Protein AF-A0A1H7ZFC7-F1 (afdb_monomer)

Organism: NCBI:txid933059

Solvent-accessible surface area (backbone atoms only — not comparable to full-atom values): 11273 Å² total; per-residue (Å²): 134,84,73,64,79,69,60,50,46,53,52,53,48,51,50,46,47,51,50,41,51,48,52,41,53,53,50,49,53,53,31,50,51,56,48,51,58,61,69,69,46,95,58,85,86,50,58,76,41,76,45,79,42,65,50,68,57,85,92,44,99,77,40,45,79,75,48,72,47,33,41,48,55,50,53,49,36,47,33,98,84,12,63,53,52,35,48,44,50,38,52,30,46,37,55,42,44,50,46,39,67,68,48,35,45,46,53,50,15,61,74,70,74,47,60,50,87,74,67,75,53,64,67,60,56,33,43,51,49,51,28,51,12,52,74,38,95,78,20,38,28,86,60,79,46,85,73,56,83,90,60,59,64,69,39,68,69,73,61,49,76,66,56,49,49,51,53,53,51,54,54,36,51,51,46,26,49,46,35,33,78,76,69,73,38,92,52,85,65,74,81,74,78,74,86,124

Nearest PDB structures (foldseek):
  6uh3-assembly1_B  TM=3.018E-01  e=5.242E+00  Actinomycetes bacterium
  9b8p-assembly1_H  TM=1.995E-01  e=4.247E+00  Rattus norvegicus

Structure (mmCIF, N/CA/C/O backbone):
data_AF-A0A1H7ZFC7-F1
#
_entry.id   AF-A0A1H7ZFC7-F1
#
loop_
_atom_site.group_PDB
_atom_site.id
_atom_site.type_symbol
_atom_site.label_atom_id
_atom_site.label_alt_id
_atom_site.label_comp_id
_atom_site.label_asym_id
_atom_site.label_entity_id
_atom_site.label_seq_id
_atom_site.pdbx_PDB_ins_code
_atom_site.Cartn_x
_atom_site.Cartn_y
_atom_site.Cartn_z
_atom_site.occupancy
_atom_site.B_iso_or_equiv
_atom_site.auth_seq_id
_atom_site.auth_comp_id
_atom_site.auth_asym_id
_atom_site.auth_atom_id
_atom_site.pdbx_PDB_model_num
ATOM 1 N N . MET A 1 1 ? -17.771 27.242 12.158 1.00 50.41 1 MET A N 1
ATOM 2 C CA . MET A 1 1 ? -17.839 26.110 13.107 1.00 50.41 1 MET A CA 1
ATOM 3 C C . MET A 1 1 ? -16.473 25.453 13.139 1.00 50.41 1 MET A C 1
ATOM 5 O O . MET A 1 1 ? -16.057 24.953 12.104 1.00 50.41 1 MET A O 1
ATOM 9 N N . SER A 1 2 ? -15.747 25.507 14.258 1.00 53.56 2 SER A N 1
ATOM 10 C CA . SER A 1 2 ? -14.566 24.655 14.431 1.00 53.56 2 SER A CA 1
ATOM 11 C C . SER A 1 2 ? -15.056 23.257 14.790 1.00 53.56 2 SER A C 1
ATOM 13 O O . SER A 1 2 ? -15.820 23.109 15.744 1.00 53.56 2 SER A O 1
ATOM 15 N N . PHE A 1 3 ? -14.657 22.245 14.026 1.00 58.09 3 PHE A N 1
ATOM 16 C CA . PHE A 1 3 ? -14.901 20.866 14.431 1.00 58.09 3 PHE A CA 1
ATOM 17 C C . PHE A 1 3 ? -14.146 20.565 15.734 1.00 58.09 3 PHE A C 1
ATOM 19 O O . PHE A 1 3 ? -13.125 21.211 16.000 1.00 58.09 3 PHE A O 1
ATOM 26 N N . PRO A 1 4 ? -14.626 19.607 16.544 1.00 70.06 4 PRO A N 1
ATOM 27 C CA . PRO A 1 4 ? -13.874 19.122 17.692 1.00 70.06 4 PRO A CA 1
ATOM 28 C C . PRO A 1 4 ? -12.458 18.738 17.249 1.00 70.06 4 PRO A C 1
ATOM 30 O O . PRO A 1 4 ? -12.277 18.147 16.177 1.00 70.06 4 PRO A O 1
ATOM 33 N N . ARG A 1 5 ? -11.450 19.088 18.056 1.00 74.44 5 ARG A N 1
ATOM 34 C CA . ARG A 1 5 ? -10.026 18.818 17.782 1.00 74.44 5 ARG A CA 1
ATOM 35 C C . ARG A 1 5 ? -9.780 17.330 17.507 1.00 74.44 5 ARG A C 1
ATOM 37 O O . ARG A 1 5 ? -8.817 16.965 16.852 1.00 74.44 5 ARG A O 1
ATOM 44 N N . GLU A 1 6 ? -10.671 16.478 17.970 1.00 74.06 6 GLU A N 1
ATOM 45 C CA . GLU A 1 6 ? -10.625 15.029 17.913 1.00 74.06 6 GLU A CA 1
ATOM 46 C C . GLU A 1 6 ? -10.977 14.472 16.526 1.00 74.06 6 GLU A C 1
ATOM 48 O O . GLU A 1 6 ? -10.367 13.495 16.097 1.00 74.06 6 GLU A O 1
ATOM 53 N N . VAL A 1 7 ? -11.838 15.151 15.753 1.00 77.25 7 VAL A N 1
ATOM 54 C CA . VAL A 1 7 ? -12.138 14.765 14.356 1.00 77.25 7 VAL A CA 1
ATOM 55 C C . VAL A 1 7 ? -10.903 14.918 13.461 1.00 77.25 7 VAL A C 1
ATOM 57 O O . VAL A 1 7 ? -10.740 14.189 12.484 1.00 77.25 7 VAL A O 1
ATOM 60 N N . THR A 1 8 ? -9.971 15.798 13.845 1.00 90.19 8 THR A N 1
ATOM 61 C CA . THR A 1 8 ? -8.715 15.984 13.106 1.00 90.19 8 THR A CA 1
ATOM 62 C C . THR A 1 8 ? -7.837 14.732 13.102 1.00 90.19 8 THR A C 1
ATOM 64 O O . THR A 1 8 ? -7.017 14.580 12.206 1.00 90.19 8 THR A O 1
ATOM 67 N N . ILE A 1 9 ? -8.016 13.801 14.051 1.00 93.94 9 ILE A N 1
ATOM 68 C CA . ILE A 1 9 ? -7.244 12.551 14.089 1.00 93.94 9 ILE A CA 1
ATOM 69 C C . ILE A 1 9 ? -7.557 11.692 12.859 1.00 93.94 9 ILE A C 1
ATOM 71 O O . ILE A 1 9 ? -6.634 11.223 12.193 1.00 93.94 9 ILE A O 1
ATOM 75 N N . ILE A 1 10 ? -8.846 11.504 12.556 1.00 95.31 10 ILE A N 1
ATOM 76 C CA . ILE A 1 10 ? -9.286 10.716 11.399 1.00 95.31 10 ILE A CA 1
ATOM 77 C C . ILE A 1 10 ? -9.012 11.476 10.105 1.00 95.31 10 ILE A C 1
ATOM 79 O O . ILE A 1 10 ? -8.498 10.880 9.164 1.00 95.31 10 ILE A O 1
ATOM 83 N N . ASP A 1 11 ? -9.265 12.789 10.074 1.00 93.75 11 ASP A N 1
ATOM 84 C CA . ASP A 1 11 ? -8.966 13.612 8.896 1.00 93.75 11 ASP A CA 1
ATOM 85 C C . ASP A 1 11 ? -7.471 13.527 8.519 1.00 93.75 11 ASP A C 1
ATOM 87 O O . ASP A 1 11 ? -7.145 13.274 7.363 1.00 93.75 11 ASP A O 1
ATOM 91 N N . ASN A 1 12 ? -6.558 13.607 9.495 1.00 95.00 12 ASN A N 1
ATOM 92 C CA . ASN A 1 12 ? -5.118 13.461 9.247 1.00 95.00 12 ASN A CA 1
ATOM 93 C C . ASN A 1 12 ? -4.740 12.058 8.741 1.00 95.00 12 ASN A C 1
ATOM 95 O O . ASN A 1 12 ? -3.834 11.917 7.918 1.00 95.00 12 ASN A O 1
ATOM 99 N N . LEU A 1 13 ? -5.404 11.008 9.237 1.00 97.06 13 LEU A N 1
ATOM 100 C CA . LEU A 1 13 ? -5.177 9.646 8.754 1.00 97.06 13 LEU A CA 1
ATOM 101 C C . LEU A 1 13 ? -5.651 9.493 7.304 1.00 97.06 13 LEU A C 1
ATOM 103 O O . LEU A 1 13 ? -4.929 8.933 6.482 1.00 97.06 13 LEU A O 1
ATOM 107 N N . VAL A 1 14 ? -6.824 10.037 6.977 1.00 96.81 14 VAL A N 1
ATOM 108 C CA . VAL A 1 14 ? -7.368 10.080 5.613 1.00 96.81 14 VAL A CA 1
ATOM 109 C C . VAL A 1 14 ? -6.442 10.843 4.672 1.00 96.81 14 VAL A C 1
ATOM 111 O O . VAL A 1 14 ? -6.170 10.370 3.567 1.00 96.81 14 VAL A O 1
ATOM 114 N N . ASP A 1 15 ? -5.926 11.991 5.103 1.00 96.12 15 ASP A N 1
ATOM 115 C CA . ASP A 1 15 ? -4.979 12.774 4.315 1.00 96.12 15 ASP A CA 1
ATOM 116 C C . ASP A 1 15 ? -3.674 12.006 4.083 1.00 96.12 15 ASP A C 1
ATOM 118 O O . ASP A 1 15 ? -3.156 12.023 2.968 1.00 96.12 15 ASP A O 1
ATOM 122 N N . SER A 1 16 ? -3.185 11.252 5.075 1.00 97.31 16 SER A N 1
ATOM 123 C CA . SER A 1 16 ? -2.029 10.360 4.902 1.00 97.31 16 SER A CA 1
ATOM 124 C C . SER A 1 16 ? -2.299 9.254 3.872 1.00 97.31 16 SER A C 1
ATOM 126 O O . SER A 1 16 ? -1.501 9.059 2.951 1.00 97.31 16 SER A O 1
ATOM 128 N N . ILE A 1 17 ? -3.454 8.578 3.958 1.00 97.81 17 ILE A N 1
ATOM 129 C CA . ILE A 1 17 ? -3.863 7.548 2.985 1.00 97.81 17 ILE A CA 1
ATOM 130 C C . ILE A 1 17 ? -3.872 8.133 1.568 1.00 97.81 17 ILE A C 1
ATOM 132 O O . ILE A 1 17 ? -3.244 7.590 0.656 1.00 97.81 17 ILE A O 1
ATOM 136 N N . ARG A 1 18 ? -4.542 9.276 1.387 1.00 96.50 18 ARG A N 1
ATOM 137 C CA . ARG A 1 18 ? -4.654 9.959 0.091 1.00 96.50 18 ARG A CA 1
ATOM 138 C C . ARG A 1 18 ? -3.311 10.443 -0.429 1.00 96.50 18 ARG A C 1
ATOM 140 O O . ARG A 1 18 ? -3.054 10.328 -1.623 1.00 96.50 18 ARG A O 1
ATOM 147 N N . TYR A 1 19 ? -2.460 10.967 0.447 1.00 96.88 19 TYR A N 1
ATOM 148 C CA . TYR A 1 19 ? -1.124 11.415 0.085 1.00 96.88 19 TYR A CA 1
ATOM 149 C C . TYR A 1 19 ? -0.296 10.258 -0.478 1.00 96.88 19 TYR A C 1
ATOM 151 O O . TYR A 1 19 ? 0.237 10.360 -1.582 1.00 96.88 19 TYR A O 1
ATOM 159 N N . HIS A 1 20 ? -0.228 9.134 0.239 1.00 97.81 20 HIS A N 1
ATOM 160 C CA . HIS A 1 20 ? 0.566 7.987 -0.195 1.00 97.81 20 HIS A CA 1
ATOM 161 C C . HIS A 1 20 ? -0.000 7.319 -1.449 1.00 97.81 20 HIS A C 1
ATOM 163 O O . HIS A 1 20 ? 0.774 6.965 -2.337 1.00 97.81 20 HIS A O 1
ATOM 169 N N . TYR A 1 21 ? -1.325 7.229 -1.582 1.00 96.75 21 TYR A N 1
ATOM 170 C CA . TYR A 1 21 ? -1.948 6.802 -2.834 1.00 96.75 21 TYR A CA 1
ATOM 171 C C . TYR A 1 21 ? -1.603 7.746 -3.996 1.00 96.75 21 TYR A C 1
ATOM 173 O O . TYR A 1 21 ? -1.154 7.302 -5.050 1.00 96.75 21 TYR A O 1
ATOM 181 N N . GLY A 1 22 ? -1.747 9.059 -3.791 1.00 95.81 22 GLY A N 1
ATOM 182 C CA . GLY A 1 22 ? -1.432 10.072 -4.796 1.00 95.81 22 GLY A CA 1
ATOM 183 C C . GLY A 1 22 ? 0.022 10.002 -5.261 1.00 95.81 22 GLY A C 1
ATOM 184 O O . GLY A 1 22 ? 0.284 10.137 -6.452 1.00 95.81 22 GLY A O 1
ATOM 185 N N . LYS A 1 23 ? 0.961 9.699 -4.356 1.00 97.44 23 LYS A N 1
ATOM 186 C CA . LYS A 1 23 ? 2.372 9.483 -4.708 1.00 97.44 23 LYS A CA 1
ATOM 187 C C . LYS A 1 23 ? 2.611 8.245 -5.561 1.00 97.44 23 LYS A C 1
ATOM 189 O O . LYS A 1 23 ? 3.461 8.292 -6.445 1.00 97.44 23 LYS A O 1
ATOM 194 N N . VAL A 1 24 ? 1.857 7.170 -5.348 1.00 96.94 24 VAL A N 1
ATOM 195 C CA . VAL A 1 24 ? 1.915 5.992 -6.225 1.00 96.94 24 VAL A CA 1
ATOM 196 C C . VAL A 1 24 ? 1.386 6.330 -7.621 1.00 96.94 24 VAL A C 1
ATOM 198 O O . VAL A 1 24 ? 2.022 5.969 -8.604 1.00 96.94 24 VAL A O 1
ATOM 201 N N . VAL A 1 25 ? 0.276 7.066 -7.717 1.00 95.56 25 VAL A N 1
ATOM 202 C CA . VAL A 1 25 ? -0.314 7.490 -9.000 1.00 95.56 25 VAL A CA 1
ATOM 203 C C . VAL A 1 25 ? 0.597 8.450 -9.772 1.00 95.56 25 VAL A C 1
ATOM 205 O O . VAL A 1 25 ? 0.790 8.298 -10.979 1.00 95.56 25 VAL A O 1
ATOM 208 N N . GLU A 1 26 ? 1.183 9.430 -9.080 1.00 95.44 26 GLU A N 1
ATOM 209 C CA . GLU A 1 26 ? 2.173 10.350 -9.651 1.00 95.44 26 GLU A CA 1
ATOM 210 C C . GLU A 1 26 ? 3.368 9.564 -10.205 1.00 95.44 26 GLU A C 1
ATOM 212 O O . GLU A 1 26 ? 3.784 9.776 -11.344 1.00 95.44 26 GLU A O 1
ATOM 217 N N . PHE A 1 27 ? 3.878 8.602 -9.432 1.00 96.69 27 PHE A N 1
ATOM 218 C CA . PHE A 1 27 ? 4.985 7.756 -9.857 1.00 96.69 27 PHE A CA 1
ATOM 219 C C . PHE A 1 27 ? 4.629 6.879 -11.066 1.00 96.69 27 PHE A C 1
ATOM 221 O O . PHE A 1 27 ? 5.410 6.827 -12.012 1.00 96.69 27 PHE A O 1
ATOM 228 N N . ASP A 1 28 ? 3.451 6.251 -11.088 1.00 94.62 28 ASP A N 1
ATOM 229 C CA . ASP A 1 28 ? 2.980 5.461 -12.237 1.00 94.62 28 ASP A CA 1
ATOM 230 C C . ASP A 1 28 ? 2.903 6.311 -13.515 1.00 94.62 28 ASP A C 1
ATOM 232 O O . ASP A 1 28 ? 3.393 5.916 -14.574 1.00 94.62 28 ASP A O 1
ATOM 236 N N . SER A 1 29 ? 2.396 7.541 -13.396 1.00 93.69 29 SER A N 1
ATOM 237 C CA . SER A 1 29 ? 2.328 8.494 -14.511 1.00 93.69 29 SER A CA 1
ATOM 238 C C . SER A 1 29 ? 3.720 8.816 -15.073 1.00 93.69 29 SER A C 1
ATOM 240 O O . SER A 1 29 ? 3.910 8.855 -16.290 1.00 93.69 29 SER A O 1
ATOM 242 N N . LEU A 1 30 ? 4.723 8.982 -14.203 1.00 94.06 30 LEU A N 1
ATOM 243 C CA . LEU A 1 30 ? 6.115 9.185 -14.619 1.00 94.06 30 LEU A CA 1
ATOM 244 C C . LEU A 1 30 ? 6.695 7.955 -15.332 1.00 94.06 30 LEU A C 1
ATOM 246 O O . LEU A 1 30 ? 7.427 8.112 -16.310 1.00 94.06 30 LEU A O 1
ATOM 250 N N . LEU A 1 31 ? 6.356 6.738 -14.893 1.00 93.38 31 LEU A N 1
ATOM 251 C CA . LEU A 1 31 ? 6.778 5.506 -15.572 1.00 93.38 31 LEU A CA 1
ATOM 252 C C . LEU A 1 31 ? 6.151 5.379 -16.968 1.00 93.38 31 LEU A C 1
ATOM 254 O O . LEU A 1 31 ? 6.822 4.930 -17.899 1.00 93.38 31 LEU A O 1
ATOM 258 N N . VAL A 1 32 ? 4.893 5.800 -17.136 1.00 91.44 32 VAL A N 1
ATOM 259 C CA . VAL A 1 32 ? 4.219 5.847 -18.445 1.00 91.44 32 VAL A CA 1
ATOM 260 C C . VAL A 1 32 ? 4.905 6.842 -19.379 1.00 91.44 32 VAL A C 1
ATOM 262 O O . VAL A 1 32 ? 5.212 6.487 -20.516 1.00 91.44 32 VAL A O 1
ATOM 265 N N . ILE A 1 33 ? 5.206 8.054 -18.903 1.00 91.00 33 ILE A N 1
ATOM 266 C CA . ILE A 1 33 ? 5.941 9.059 -19.689 1.00 91.00 33 ILE A CA 1
ATOM 267 C C . ILE A 1 33 ? 7.305 8.506 -20.114 1.00 91.00 33 ILE A C 1
ATOM 269 O O . ILE A 1 33 ? 7.634 8.530 -21.298 1.00 91.00 33 ILE A O 1
ATOM 273 N N . ALA A 1 34 ? 8.064 7.932 -19.176 1.00 88.81 34 ALA A N 1
ATOM 274 C CA . ALA A 1 34 ? 9.371 7.347 -19.465 1.00 88.81 34 ALA A CA 1
ATOM 275 C C . ALA A 1 34 ? 9.296 6.231 -20.521 1.00 88.81 34 ALA A C 1
ATOM 277 O O . ALA A 1 34 ? 10.189 6.111 -21.357 1.00 88.81 34 ALA A O 1
ATOM 278 N N . ARG A 1 35 ? 8.228 5.427 -20.513 1.00 87.44 35 ARG A N 1
ATOM 279 C CA . ARG A 1 35 ? 8.002 4.378 -21.514 1.00 87.44 35 ARG A CA 1
ATOM 280 C C . ARG A 1 35 ? 7.688 4.960 -22.890 1.00 87.44 35 ARG A C 1
ATOM 282 O O . ARG A 1 35 ? 8.327 4.570 -23.863 1.00 87.44 35 ARG A O 1
ATOM 289 N N . ASN A 1 36 ? 6.775 5.925 -22.961 1.00 87.81 36 ASN A N 1
ATOM 290 C CA . ASN A 1 36 ? 6.417 6.593 -24.213 1.00 87.81 36 ASN A CA 1
ATOM 291 C C . ASN A 1 36 ? 7.635 7.288 -24.846 1.00 87.81 36 ASN A C 1
ATOM 293 O O . ASN A 1 36 ? 7.823 7.245 -26.061 1.00 87.81 36 ASN A O 1
ATOM 297 N N . ASP A 1 37 ? 8.513 7.873 -24.031 1.00 86.00 37 ASP A N 1
ATOM 298 C CA . ASP A 1 37 ? 9.765 8.483 -24.489 1.00 86.00 37 ASP A CA 1
ATOM 299 C C . ASP A 1 37 ? 10.735 7.472 -25.119 1.00 86.00 37 ASP A C 1
ATOM 301 O O . ASP A 1 37 ? 11.507 7.830 -26.012 1.00 86.00 37 ASP A O 1
ATOM 305 N N . LEU A 1 38 ? 10.728 6.213 -24.670 1.00 81.25 38 LEU A N 1
ATOM 306 C CA . LEU A 1 38 ? 11.527 5.152 -25.289 1.00 81.25 38 LEU A CA 1
ATOM 307 C C . LEU A 1 38 ? 10.939 4.703 -26.627 1.00 81.25 38 LEU A C 1
ATOM 309 O O . LEU A 1 38 ? 11.698 4.393 -27.540 1.00 81.25 38 LEU A O 1
ATOM 313 N N . GLU A 1 39 ? 9.611 4.656 -26.730 1.00 78.62 39 GLU A N 1
ATOM 314 C CA . GLU A 1 39 ? 8.896 4.179 -27.920 1.00 78.62 39 GLU A CA 1
ATOM 315 C C . GLU A 1 39 ? 8.867 5.221 -29.049 1.00 78.62 39 GLU A C 1
ATOM 317 O O . GLU A 1 39 ? 8.934 4.869 -30.224 1.00 78.62 39 GLU A O 1
ATOM 322 N N . THR A 1 40 ? 8.793 6.510 -28.708 1.00 81.00 40 THR A N 1
ATOM 323 C CA . THR A 1 40 ? 8.670 7.613 -29.681 1.00 81.00 40 THR A CA 1
ATOM 324 C C . THR A 1 40 ? 9.998 8.059 -30.284 1.00 81.00 40 THR A C 1
ATOM 326 O O . THR A 1 40 ? 10.029 8.677 -31.353 1.00 81.00 40 THR A O 1
ATOM 329 N N . LYS A 1 41 ? 11.124 7.749 -29.636 1.00 75.81 41 LYS A N 1
ATOM 330 C CA . LYS A 1 41 ? 12.445 7.996 -30.212 1.00 75.81 41 LYS A CA 1
ATOM 331 C C . LYS A 1 41 ? 12.664 6.969 -31.321 1.00 75.81 41 LYS A C 1
ATOM 333 O O . LYS A 1 41 ? 12.865 5.799 -31.028 1.00 75.81 41 LYS A O 1
ATOM 338 N N . ASN A 1 42 ? 12.670 7.422 -32.582 1.00 60.78 42 ASN A N 1
ATOM 339 C CA . ASN A 1 42 ? 12.965 6.658 -33.815 1.00 60.78 42 ASN A CA 1
ATOM 340 C C . ASN A 1 42 ? 14.406 6.087 -33.870 1.00 60.78 42 ASN A C 1
ATOM 342 O O . ASN A 1 42 ? 15.082 6.122 -34.896 1.00 60.78 42 ASN A O 1
ATOM 346 N N . ILE A 1 43 ? 14.916 5.599 -32.747 1.00 68.75 43 ILE A N 1
ATOM 347 C CA . ILE A 1 43 ? 16.211 4.959 -32.598 1.00 68.75 43 ILE A CA 1
ATOM 348 C C . ILE A 1 43 ? 15.941 3.452 -32.657 1.00 68.75 43 ILE A C 1
ATOM 350 O O . ILE A 1 43 ? 15.097 2.975 -31.897 1.00 68.75 43 ILE A O 1
ATOM 354 N N . PRO A 1 44 ? 16.640 2.685 -33.514 1.00 76.00 44 PRO A N 1
ATOM 355 C CA . PRO A 1 44 ? 16.514 1.233 -33.534 1.00 76.00 44 PRO A CA 1
ATOM 356 C C . PRO A 1 44 ? 16.642 0.650 -32.121 1.00 76.00 44 PRO A C 1
ATOM 358 O O . PRO A 1 44 ? 17.616 0.918 -31.408 1.00 76.00 44 PRO A O 1
ATOM 361 N N . TYR A 1 45 ? 15.630 -0.106 -31.694 1.00 80.06 45 TYR A N 1
ATOM 362 C CA . TYR A 1 45 ? 15.615 -0.705 -30.366 1.00 80.06 45 TYR A CA 1
ATOM 363 C C . TYR A 1 45 ? 16.650 -1.832 -30.290 1.00 80.06 45 TYR A C 1
ATOM 365 O O . TYR A 1 45 ? 16.495 -2.877 -30.916 1.00 80.06 45 TYR A O 1
ATOM 373 N N . ASP A 1 46 ? 17.700 -1.611 -29.501 1.00 85.44 46 ASP A N 1
ATOM 374 C CA . ASP A 1 46 ? 18.661 -2.639 -29.104 1.00 85.44 46 ASP A CA 1
ATOM 375 C C . ASP A 1 46 ? 18.363 -3.069 -27.654 1.00 85.44 46 ASP A C 1
ATOM 377 O O . ASP A 1 46 ? 18.650 -2.297 -26.733 1.00 85.44 46 ASP A O 1
ATOM 381 N N . PRO A 1 47 ? 17.800 -4.269 -27.411 1.00 84.25 47 PRO A N 1
ATOM 382 C CA . PRO A 1 47 ? 17.473 -4.741 -26.062 1.00 84.25 47 PRO A CA 1
ATOM 383 C C . PRO A 1 47 ? 18.696 -4.892 -25.149 1.00 84.25 47 PRO A C 1
ATOM 385 O O . PRO A 1 47 ? 18.532 -4.884 -23.923 1.00 84.25 47 PRO A O 1
ATOM 388 N N . ASN A 1 48 ? 19.894 -5.022 -25.729 1.00 90.00 48 ASN A N 1
ATOM 389 C CA . ASN A 1 48 ? 21.166 -5.143 -25.016 1.00 90.00 48 ASN A CA 1
ATOM 390 C C . ASN A 1 48 ? 21.870 -3.795 -24.836 1.00 90.00 48 ASN A C 1
ATOM 392 O O . ASN A 1 48 ? 22.845 -3.711 -24.089 1.00 90.00 48 ASN A O 1
ATOM 396 N N . GLY A 1 49 ? 21.365 -2.739 -25.479 1.00 86.88 49 GLY A N 1
ATOM 397 C CA . GLY A 1 49 ? 21.863 -1.386 -25.291 1.00 86.88 49 GLY A CA 1
ATOM 398 C C . GLY A 1 49 ? 21.805 -1.003 -23.815 1.00 86.88 49 GLY A C 1
ATOM 399 O O . GLY A 1 49 ? 20.856 -1.354 -23.112 1.00 86.88 49 GLY A O 1
ATOM 400 N N . LEU A 1 50 ? 22.821 -0.296 -23.332 1.00 87.00 50 LEU A N 1
ATOM 401 C CA . LEU A 1 50 ? 22.926 0.056 -21.920 1.00 87.00 50 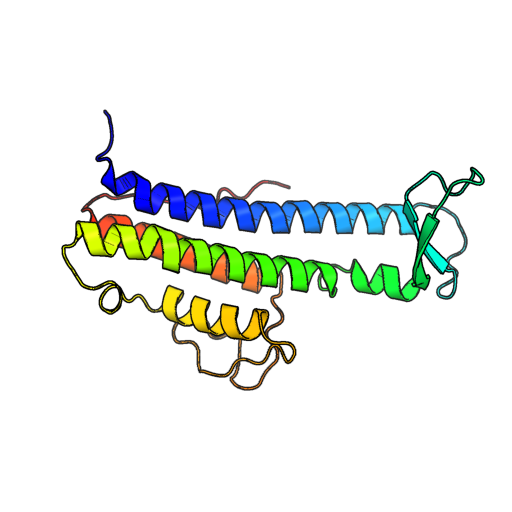LEU A CA 1
ATOM 402 C C . LEU A 1 50 ? 22.230 1.389 -21.623 1.00 87.00 50 LEU A C 1
ATOM 404 O O . LEU A 1 50 ? 22.301 2.338 -22.405 1.00 87.00 50 LEU A O 1
ATOM 408 N N . VAL A 1 51 ? 21.565 1.445 -20.473 1.00 85.94 51 VAL A N 1
ATOM 409 C CA . VAL A 1 51 ? 21.061 2.663 -19.836 1.00 85.94 51 VAL A CA 1
ATOM 410 C C . VAL A 1 51 ? 21.937 2.922 -18.620 1.00 85.94 51 VAL A C 1
ATOM 412 O O . VAL A 1 51 ? 22.076 2.050 -17.760 1.00 85.94 51 VAL A O 1
ATOM 415 N N . PHE A 1 52 ? 22.533 4.108 -18.559 1.00 85.31 52 PHE A N 1
ATOM 416 C CA . PHE A 1 52 ? 23.427 4.518 -17.481 1.00 85.31 52 PHE A CA 1
ATOM 417 C C . PHE A 1 52 ? 22.701 5.472 -16.533 1.00 85.31 52 PHE A C 1
ATOM 419 O O . PHE A 1 52 ? 22.005 6.386 -16.974 1.00 85.31 52 PHE A O 1
ATOM 426 N N . PHE A 1 53 ? 22.888 5.267 -15.233 1.00 86.12 53 PHE A N 1
ATOM 427 C CA . PHE A 1 53 ? 22.386 6.132 -14.171 1.00 86.12 53 PHE A CA 1
ATOM 428 C C . PHE A 1 53 ? 23.567 6.717 -13.409 1.00 86.12 53 PHE A C 1
ATOM 430 O O . PHE A 1 53 ? 24.510 6.005 -13.050 1.00 86.12 53 PHE A O 1
ATOM 437 N N . GLY A 1 54 ? 23.508 8.014 -13.139 1.00 85.69 54 GLY A N 1
ATOM 438 C CA . GLY A 1 54 ? 24.617 8.738 -12.545 1.00 85.69 54 GLY A CA 1
ATOM 439 C C . GLY A 1 54 ? 24.259 10.174 -12.203 1.00 85.69 54 GLY A C 1
ATOM 440 O O . GLY A 1 54 ? 23.107 10.590 -12.324 1.00 85.69 54 GLY A O 1
ATOM 441 N N . THR A 1 55 ? 25.267 10.923 -11.777 1.00 83.50 55 THR A N 1
ATOM 442 C CA . THR A 1 55 ? 25.180 12.364 -11.522 1.00 83.50 55 THR A CA 1
ATOM 443 C C . THR A 1 55 ? 26.066 13.123 -12.500 1.00 83.50 55 THR A C 1
ATOM 445 O O . THR A 1 55 ? 27.178 12.683 -12.791 1.00 83.50 55 THR A O 1
ATOM 448 N N . GLY A 1 56 ? 25.595 14.285 -12.953 1.00 79.94 56 GLY A N 1
ATOM 449 C CA . GLY A 1 56 ? 26.271 15.100 -13.964 1.00 79.94 56 GLY A CA 1
ATOM 450 C C . GLY A 1 56 ? 25.770 14.816 -15.380 1.00 79.94 56 GLY A C 1
ATOM 451 O O . GLY A 1 56 ? 25.090 13.821 -15.632 1.00 79.94 56 GLY A O 1
ATOM 452 N N . ASP A 1 57 ? 26.075 15.725 -16.301 1.00 74.25 57 ASP A N 1
ATOM 453 C CA . ASP A 1 57 ? 25.746 15.555 -17.713 1.00 74.25 57 ASP A CA 1
ATOM 454 C C . ASP A 1 57 ? 26.732 14.544 -18.336 1.00 74.25 57 ASP A C 1
ATOM 456 O O . ASP A 1 57 ? 27.944 14.746 -18.254 1.00 74.25 57 ASP A O 1
ATOM 460 N N . PRO A 1 58 ? 26.253 13.440 -18.940 1.00 70.69 58 PRO A N 1
ATOM 461 C CA . PRO A 1 58 ? 27.112 12.386 -19.487 1.00 70.69 58 PRO A CA 1
ATOM 462 C C . PRO A 1 58 ? 27.991 12.850 -20.658 1.00 70.69 58 PRO A C 1
ATOM 464 O O . PRO A 1 58 ? 28.868 12.107 -21.097 1.00 70.69 58 PRO A O 1
ATOM 467 N N . THR A 1 59 ? 27.758 14.051 -21.190 1.00 75.69 59 THR A N 1
ATOM 468 C CA . THR A 1 59 ? 28.548 14.649 -22.271 1.00 75.69 59 THR A CA 1
ATOM 469 C C . THR A 1 59 ? 29.719 15.500 -21.773 1.00 75.69 59 THR A C 1
ATOM 471 O O . THR A 1 59 ? 30.586 15.863 -22.569 1.00 75.69 59 THR A O 1
ATOM 474 N N . VAL A 1 60 ? 29.802 15.773 -20.465 1.00 77.81 60 VAL A N 1
ATOM 475 C CA . VAL A 1 60 ? 30.934 16.465 -19.830 1.00 77.81 60 VAL A CA 1
ATOM 476 C C . VAL A 1 60 ? 31.761 15.492 -18.989 1.00 77.81 60 VAL A C 1
ATOM 478 O O . VAL A 1 60 ? 31.238 14.595 -18.329 1.00 77.81 60 VAL A O 1
ATOM 481 N N . GLY A 1 61 ? 33.087 15.671 -19.002 1.00 74.00 61 GLY A N 1
ATOM 482 C CA . GLY A 1 61 ? 34.059 14.757 -18.378 1.00 74.00 61 GLY A CA 1
ATOM 483 C C . GLY A 1 61 ? 33.969 14.610 -16.851 1.00 74.00 61 GLY A C 1
ATOM 484 O O . GLY A 1 61 ? 34.755 13.867 -16.276 1.00 74.00 61 GLY A O 1
ATOM 485 N N . GLU A 1 62 ? 33.028 15.295 -16.200 1.00 78.25 62 GLU A N 1
ATOM 486 C CA . GLU A 1 62 ? 32.773 15.230 -14.755 1.00 78.25 62 GLU A CA 1
ATOM 487 C C . GLU A 1 62 ? 31.607 14.295 -14.384 1.00 78.25 62 GLU A C 1
ATOM 489 O O . GLU A 1 62 ? 31.238 14.202 -13.212 1.00 78.25 62 GLU A O 1
ATOM 494 N N . SER A 1 63 ? 31.001 13.595 -15.351 1.00 81.62 63 SER A N 1
ATOM 495 C CA . SER A 1 63 ? 29.911 12.663 -15.046 1.00 81.62 63 SER A CA 1
ATOM 496 C C . SER A 1 63 ? 30.390 11.467 -14.214 1.00 81.62 63 SER A C 1
ATOM 498 O O . SER A 1 63 ? 31.414 10.843 -14.502 1.00 81.62 63 SER A O 1
ATOM 500 N N . VAL A 1 64 ? 29.616 11.114 -13.187 1.00 80.62 64 VAL A N 1
ATOM 501 C CA . VAL A 1 64 ? 29.852 9.928 -12.356 1.00 80.62 64 VAL A CA 1
ATOM 502 C C . VAL A 1 64 ? 28.758 8.919 -12.654 1.00 80.62 64 VAL A C 1
ATOM 504 O O . VAL A 1 64 ? 27.598 9.128 -12.302 1.00 80.62 64 VAL A O 1
ATOM 507 N N . THR A 1 65 ? 29.128 7.815 -13.302 1.00 79.00 65 THR A N 1
ATOM 508 C CA . THR A 1 65 ? 28.224 6.676 -13.500 1.00 79.00 65 THR A CA 1
ATOM 509 C C . THR A 1 65 ? 28.184 5.834 -12.232 1.00 79.00 65 THR A C 1
ATOM 511 O O . THR A 1 65 ? 29.211 5.314 -11.800 1.00 79.00 65 THR A O 1
ATOM 514 N N . SER A 1 66 ? 26.994 5.653 -11.668 1.00 83.00 66 SER A N 1
ATOM 515 C CA . SER A 1 66 ? 26.785 4.859 -10.451 1.00 83.00 66 SER A CA 1
ATOM 516 C C . SER A 1 66 ? 26.298 3.446 -10.760 1.00 83.00 66 SER A C 1
ATOM 518 O O . SER A 1 66 ? 26.625 2.500 -10.049 1.00 83.00 66 SER A O 1
ATOM 520 N N . HIS A 1 67 ? 25.488 3.291 -11.808 1.00 88.12 67 HIS A N 1
ATOM 521 C CA . HIS A 1 67 ? 24.858 2.022 -12.155 1.00 88.12 67 HIS A CA 1
ATOM 522 C C . HIS A 1 67 ? 24.510 1.975 -13.645 1.00 88.12 67 HIS A C 1
ATOM 524 O O . HIS A 1 67 ? 24.306 3.012 -14.274 1.00 88.12 67 HIS A O 1
ATOM 530 N N . HIS A 1 68 ? 24.411 0.776 -14.211 1.00 89.31 68 HIS A N 1
ATOM 531 C CA . HIS A 1 68 ? 23.887 0.575 -15.556 1.00 89.31 68 HIS A CA 1
ATOM 532 C C . HIS A 1 68 ? 23.042 -0.694 -15.616 1.00 89.31 68 HIS A C 1
ATOM 534 O O . HIS A 1 68 ? 23.288 -1.648 -14.879 1.00 89.31 68 HIS A O 1
ATOM 540 N N . ILE A 1 69 ? 22.069 -0.702 -16.522 1.00 92.94 69 ILE A N 1
ATOM 541 C CA . ILE A 1 69 ? 21.242 -1.869 -16.848 1.00 92.94 69 ILE A CA 1
ATOM 542 C C . ILE A 1 69 ? 21.035 -1.949 -18.357 1.00 92.94 69 ILE A C 1
ATOM 544 O O . ILE A 1 69 ? 21.278 -0.982 -19.079 1.00 92.94 69 ILE A O 1
ATOM 548 N N . THR A 1 70 ? 20.552 -3.085 -18.847 1.00 91.88 70 THR A N 1
ATOM 549 C CA . THR A 1 70 ? 20.123 -3.201 -20.243 1.00 91.88 70 THR A CA 1
ATOM 550 C C . THR A 1 70 ? 18.815 -2.440 -20.474 1.00 91.88 70 THR A C 1
ATOM 552 O O . THR A 1 70 ? 17.982 -2.307 -19.574 1.00 91.88 70 THR A O 1
ATOM 555 N N . LYS A 1 71 ? 18.578 -1.973 -21.702 1.00 89.19 71 LYS A N 1
ATOM 556 C CA . LYS A 1 71 ? 17.306 -1.359 -22.108 1.00 89.19 71 LYS A CA 1
ATOM 557 C C . LYS A 1 71 ? 16.124 -2.296 -21.867 1.00 89.19 71 LYS A C 1
ATOM 559 O O . LYS A 1 71 ? 15.076 -1.838 -21.426 1.00 89.19 71 LYS A O 1
ATOM 564 N N . SER A 1 72 ? 16.293 -3.596 -22.105 1.00 91.44 72 SER A N 1
ATOM 565 C CA . SER A 1 72 ? 15.284 -4.615 -21.778 1.00 91.44 72 SER A CA 1
ATOM 566 C C . SER A 1 72 ? 14.949 -4.649 -20.283 1.00 91.44 72 SER A C 1
ATOM 568 O O . SER A 1 72 ? 13.772 -4.611 -19.924 1.00 91.44 72 SER A O 1
ATOM 570 N N . GLN A 1 73 ? 15.958 -4.626 -19.407 1.00 93.62 73 GLN A N 1
ATOM 571 C CA . GLN A 1 73 ? 15.752 -4.571 -17.959 1.00 93.62 73 GLN A CA 1
ATOM 572 C C . GLN A 1 73 ? 15.097 -3.255 -17.528 1.00 93.62 73 GLN A C 1
ATOM 574 O O . GLN A 1 73 ? 14.216 -3.259 -16.671 1.00 93.62 73 GLN A O 1
ATOM 579 N N . TYR A 1 74 ? 15.493 -2.129 -18.128 1.00 92.38 74 TYR A N 1
ATOM 580 C CA . TYR A 1 74 ? 14.879 -0.833 -17.850 1.00 92.38 74 TYR A CA 1
ATOM 581 C C . TYR A 1 74 ? 13.386 -0.842 -18.189 1.00 92.38 74 TYR A C 1
ATOM 583 O O . TYR A 1 74 ? 12.573 -0.522 -17.325 1.00 92.38 74 TYR A O 1
ATOM 591 N N . VAL A 1 75 ? 13.025 -1.287 -19.399 1.00 91.69 75 VAL A N 1
ATOM 592 C CA . VAL A 1 75 ? 11.629 -1.411 -19.854 1.00 91.69 75 VAL A CA 1
ATOM 593 C C . VAL A 1 75 ? 10.823 -2.326 -18.932 1.00 91.69 75 VAL A C 1
ATOM 595 O O . VAL A 1 75 ? 9.707 -1.975 -18.551 1.00 91.69 75 VAL A O 1
ATOM 598 N N . PHE A 1 76 ? 11.388 -3.466 -18.525 1.00 94.06 76 PHE A N 1
ATOM 599 C CA . PHE A 1 76 ? 10.748 -4.368 -17.566 1.00 94.06 76 PHE A CA 1
ATOM 600 C C . PHE A 1 76 ? 10.485 -3.678 -16.219 1.00 94.06 76 PHE A C 1
ATOM 602 O O . PHE A 1 76 ? 9.361 -3.722 -15.712 1.00 94.06 76 PHE A O 1
ATOM 609 N N . ASN A 1 77 ? 11.488 -2.983 -15.675 1.00 94.19 77 ASN A N 1
ATOM 610 C CA . ASN A 1 77 ? 11.398 -2.291 -14.389 1.00 94.19 77 ASN A CA 1
ATOM 611 C C . ASN A 1 77 ? 10.321 -1.197 -14.376 1.00 94.19 77 ASN A C 1
ATOM 613 O O . ASN A 1 77 ? 9.640 -1.040 -13.363 1.00 94.19 77 ASN A O 1
ATOM 617 N N . ILE A 1 78 ? 10.155 -0.466 -15.485 1.00 94.25 78 ILE A N 1
ATOM 618 C CA . ILE A 1 78 ? 9.171 0.623 -15.628 1.00 94.25 78 ILE A CA 1
ATOM 619 C C . ILE A 1 78 ? 7.831 0.173 -16.231 1.00 94.25 78 ILE A C 1
ATOM 621 O O . ILE A 1 78 ? 6.997 1.012 -16.582 1.00 94.25 78 ILE A O 1
ATOM 625 N N . SER A 1 79 ? 7.615 -1.130 -16.423 1.00 93.69 79 SER A N 1
ATOM 626 C CA . SER A 1 79 ? 6.348 -1.648 -16.949 1.00 93.69 79 SER A CA 1
ATOM 627 C C . SER A 1 79 ? 5.185 -1.395 -15.971 1.00 93.69 79 SER A C 1
ATOM 629 O O . SER A 1 79 ? 5.403 -1.121 -14.793 1.00 93.69 79 SER A O 1
ATOM 631 N N . ARG A 1 80 ? 3.934 -1.454 -16.459 1.00 90.19 80 ARG A N 1
ATOM 632 C CA . ARG A 1 80 ? 2.721 -1.067 -15.694 1.00 90.19 80 ARG A CA 1
ATOM 633 C C . ARG A 1 80 ? 2.529 -1.874 -14.405 1.00 90.19 80 ARG A C 1
ATOM 635 O O . ARG A 1 80 ? 1.923 -1.394 -13.460 1.00 90.19 80 ARG A O 1
ATOM 642 N N . GLU A 1 81 ? 3.064 -3.087 -14.379 1.00 94.12 81 GLU A N 1
ATOM 643 C CA . GLU A 1 81 ? 3.074 -3.981 -13.217 1.00 94.12 81 GLU A CA 1
ATOM 644 C C . GLU A 1 81 ? 4.513 -4.426 -12.905 1.00 94.12 81 GLU A C 1
ATOM 646 O O . GLU A 1 81 ? 4.770 -5.518 -12.405 1.00 94.12 81 GLU A O 1
ATOM 651 N N . GLY A 1 82 ? 5.476 -3.577 -13.271 1.00 95.12 82 GLY A N 1
ATOM 652 C CA . GLY A 1 82 ? 6.893 -3.837 -13.110 1.00 95.12 82 GLY A CA 1
ATOM 653 C C . GLY A 1 82 ? 7.368 -3.677 -11.664 1.00 95.12 82 GLY A C 1
ATOM 654 O O . GLY A 1 82 ? 6.686 -3.071 -10.829 1.00 95.12 82 GLY A O 1
ATOM 655 N N . PRO A 1 83 ? 8.587 -4.153 -11.363 1.00 95.62 83 PRO A N 1
ATOM 656 C CA . PRO A 1 83 ? 9.183 -4.057 -10.034 1.00 95.62 83 PRO A CA 1
ATOM 657 C C . PRO A 1 83 ? 9.105 -2.667 -9.388 1.00 95.62 83 PRO A C 1
ATOM 659 O O . PRO A 1 83 ? 8.821 -2.569 -8.196 1.00 95.62 83 PRO A O 1
ATOM 662 N N . ASN A 1 84 ? 9.307 -1.587 -10.153 1.00 96.19 84 ASN A N 1
ATOM 663 C CA . ASN A 1 84 ? 9.343 -0.240 -9.584 1.00 96.19 84 ASN A CA 1
ATOM 664 C C . ASN A 1 84 ? 7.988 0.180 -9.003 1.00 96.19 84 ASN A C 1
ATOM 666 O O . ASN A 1 84 ? 7.931 0.689 -7.883 1.00 96.19 84 ASN A O 1
ATOM 670 N N . ILE A 1 85 ? 6.895 -0.023 -9.743 1.00 97.12 85 ILE A N 1
ATOM 671 C CA . ILE A 1 85 ? 5.564 0.378 -9.272 1.00 97.12 85 ILE A CA 1
ATOM 672 C C . ILE A 1 85 ? 5.069 -0.539 -8.149 1.00 97.12 85 ILE A C 1
ATOM 674 O O . ILE A 1 85 ? 4.469 -0.069 -7.182 1.00 97.12 85 ILE A O 1
ATOM 678 N N . VAL A 1 86 ? 5.409 -1.828 -8.207 1.00 96.31 86 VAL A N 1
ATOM 679 C CA . VAL A 1 86 ? 5.138 -2.792 -7.133 1.00 96.31 86 VAL A CA 1
ATOM 680 C C . VAL A 1 86 ? 5.847 -2.390 -5.832 1.00 96.31 86 VAL A C 1
ATOM 682 O O . VAL A 1 86 ? 5.249 -2.431 -4.751 1.00 96.31 86 VAL A O 1
ATOM 685 N N . TRP A 1 87 ? 7.101 -1.937 -5.915 1.00 96.38 87 TRP A N 1
ATOM 686 C CA . TRP A 1 87 ? 7.826 -1.391 -4.767 1.00 96.38 87 TRP A CA 1
ATOM 687 C C . TRP A 1 87 ? 7.210 -0.095 -4.246 1.00 96.38 87 TRP A C 1
ATOM 689 O O . TRP A 1 87 ? 7.073 0.052 -3.033 1.00 96.38 87 TRP A O 1
ATOM 699 N N . ALA A 1 88 ? 6.780 0.812 -5.124 1.00 97.94 88 ALA A N 1
ATOM 700 C CA . ALA A 1 88 ? 6.111 2.045 -4.711 1.00 97.94 88 ALA A CA 1
ATOM 701 C C . ALA A 1 88 ? 4.805 1.761 -3.943 1.00 97.94 88 ALA A C 1
ATOM 703 O O . ALA A 1 88 ? 4.590 2.321 -2.866 1.00 97.94 88 ALA A O 1
ATOM 704 N N . ARG A 1 89 ? 3.971 0.834 -4.435 1.00 98.00 89 ARG A N 1
ATOM 705 C CA . ARG A 1 89 ? 2.752 0.372 -3.741 1.00 98.00 89 ARG A CA 1
ATOM 706 C C . ARG A 1 89 ? 3.085 -0.256 -2.385 1.00 98.00 89 ARG A C 1
ATOM 708 O O . ARG A 1 89 ? 2.469 0.078 -1.376 1.00 98.00 89 ARG A O 1
ATOM 715 N N . SER A 1 90 ? 4.113 -1.103 -2.335 1.00 97.19 90 SER A N 1
ATOM 716 C CA . SER A 1 90 ? 4.581 -1.732 -1.091 1.00 97.19 90 SER A CA 1
ATOM 717 C C . SER A 1 90 ? 5.051 -0.697 -0.060 1.00 97.19 90 SER A C 1
ATOM 719 O O . SER A 1 90 ? 4.703 -0.794 1.117 1.00 97.19 90 SER A O 1
ATOM 721 N N . ALA A 1 91 ? 5.791 0.324 -0.499 1.00 97.94 91 ALA A N 1
ATOM 722 C CA . ALA A 1 91 ? 6.230 1.429 0.348 1.00 97.94 91 ALA A CA 1
ATOM 723 C C . ALA A 1 91 ? 5.043 2.250 0.875 1.00 97.94 91 ALA A C 1
ATOM 725 O O . ALA A 1 91 ? 5.007 2.578 2.061 1.00 97.94 91 ALA A O 1
ATOM 726 N N . ALA A 1 92 ? 4.039 2.519 0.036 1.00 98.38 92 ALA A N 1
ATOM 727 C CA . ALA A 1 92 ? 2.821 3.205 0.457 1.00 98.38 92 ALA A CA 1
ATOM 728 C C . ALA A 1 92 ? 2.067 2.427 1.548 1.00 98.38 92 ALA A C 1
ATOM 730 O O . ALA A 1 92 ? 1.698 3.019 2.560 1.00 98.38 92 ALA A O 1
ATOM 731 N N . ILE A 1 93 ? 1.913 1.104 1.407 1.00 98.38 93 ILE A N 1
ATOM 732 C CA . ILE A 1 93 ? 1.309 0.243 2.441 1.00 98.38 93 ILE A CA 1
ATOM 733 C C . ILE A 1 93 ? 2.044 0.371 3.779 1.00 98.38 93 ILE A C 1
ATOM 735 O O . ILE A 1 93 ? 1.403 0.506 4.824 1.00 98.38 93 ILE A O 1
ATOM 739 N N . ILE A 1 94 ? 3.381 0.371 3.752 1.00 98.38 94 ILE A N 1
ATOM 740 C CA . ILE A 1 94 ? 4.194 0.562 4.956 1.00 98.38 94 ILE A CA 1
ATOM 741 C C . ILE A 1 94 ? 3.890 1.933 5.572 1.00 98.38 94 ILE A C 1
ATOM 743 O O . ILE A 1 94 ? 3.484 1.993 6.729 1.00 98.38 94 ILE A O 1
ATOM 747 N N . CYS A 1 95 ? 4.011 3.027 4.816 1.00 98.62 95 CYS A N 1
ATOM 748 C CA . CYS A 1 95 ? 3.816 4.380 5.349 1.00 98.62 95 CYS A CA 1
ATOM 749 C C . CYS A 1 95 ? 2.398 4.634 5.894 1.00 98.62 95 CYS A C 1
ATOM 751 O O . CYS A 1 95 ? 2.235 5.278 6.938 1.00 98.62 95 CYS A O 1
ATOM 753 N N . ILE A 1 96 ? 1.371 4.101 5.225 1.00 98.56 96 ILE A N 1
ATOM 754 C CA . ILE A 1 96 ? -0.019 4.197 5.684 1.00 98.56 96 ILE A CA 1
ATOM 755 C C . ILE A 1 96 ? -0.189 3.445 7.009 1.00 98.56 96 ILE A C 1
ATOM 757 O O . ILE A 1 96 ? -0.775 3.981 7.953 1.00 98.56 96 ILE A O 1
ATOM 761 N N . PHE A 1 97 ? 0.373 2.236 7.122 1.00 98.56 97 PHE A N 1
ATOM 762 C CA . PHE A 1 97 ? 0.327 1.476 8.369 1.00 98.56 97 PHE A CA 1
ATOM 763 C C . PHE A 1 97 ? 1.033 2.207 9.518 1.00 98.56 97 PHE A C 1
ATOM 765 O O . PHE A 1 97 ? 0.491 2.268 10.621 1.00 98.56 97 PHE A O 1
ATOM 772 N N . GLU A 1 98 ? 2.204 2.800 9.273 1.00 98.25 98 GLU A N 1
ATOM 773 C CA . GLU A 1 98 ? 2.921 3.573 10.295 1.00 98.25 98 GLU A CA 1
ATOM 774 C C . GLU A 1 98 ? 2.098 4.788 10.770 1.00 98.25 98 GLU A C 1
ATOM 776 O O . GLU A 1 98 ? 2.025 5.058 11.973 1.00 98.25 98 GLU A O 1
ATOM 781 N N . SER A 1 99 ? 1.406 5.477 9.852 1.00 98.12 99 SER A N 1
ATOM 782 C CA . SER A 1 99 ? 0.490 6.581 10.187 1.00 98.12 99 SER A CA 1
ATOM 783 C C . SER A 1 99 ? -0.646 6.119 11.104 1.00 98.12 99 SER A C 1
ATOM 785 O O . SER A 1 99 ? -0.974 6.783 12.091 1.00 98.12 99 SER A O 1
ATOM 787 N N . TRP A 1 100 ? -1.221 4.948 10.833 1.00 98.06 100 TRP A N 1
ATOM 788 C CA . TRP A 1 100 ? -2.218 4.354 11.714 1.00 98.06 100 TRP A CA 1
ATOM 789 C C . TRP A 1 100 ? -1.636 3.984 13.081 1.00 98.06 100 TRP A C 1
ATOM 791 O O . TRP A 1 100 ? -2.114 4.462 14.109 1.00 98.06 100 TRP A O 1
ATOM 801 N N . GLU A 1 101 ? -0.600 3.150 13.109 1.00 97.69 101 GLU A N 1
ATOM 802 C CA . GLU A 1 101 ? -0.119 2.495 14.326 1.00 97.69 101 GLU A CA 1
ATOM 803 C C . GLU A 1 101 ? 0.522 3.478 15.316 1.00 97.69 101 GLU A C 1
ATOM 805 O O . GLU A 1 101 ? 0.361 3.330 16.538 1.00 97.69 101 GLU A O 1
ATOM 810 N N . HIS A 1 102 ? 1.226 4.492 14.802 1.00 96.44 102 HIS A N 1
ATOM 811 C CA . HIS A 1 102 ? 1.995 5.430 15.618 1.00 96.44 102 HIS A CA 1
ATOM 812 C C . HIS A 1 102 ? 1.307 6.776 15.836 1.00 96.44 102 HIS A C 1
ATOM 814 O O . HIS A 1 102 ? 1.540 7.394 16.879 1.00 96.44 102 HIS A O 1
ATOM 820 N N . VAL A 1 103 ? 0.433 7.215 14.927 1.00 95.56 103 VAL A N 1
ATOM 821 C CA . VAL A 1 103 ? -0.252 8.510 15.055 1.00 95.56 103 VAL A CA 1
ATOM 822 C C . VAL A 1 103 ? -1.708 8.308 15.456 1.00 95.56 103 VAL A C 1
ATOM 824 O O . VAL A 1 103 ? -2.082 8.608 16.594 1.00 95.56 103 VAL A O 1
ATOM 827 N N . ALA A 1 104 ? -2.529 7.760 14.560 1.00 97.06 104 ALA A N 1
ATOM 828 C CA . ALA A 1 104 ? -3.978 7.749 14.739 1.00 97.06 104 ALA A CA 1
ATOM 829 C C . ALA A 1 104 ? -4.431 6.822 15.876 1.00 97.06 104 ALA A C 1
ATOM 831 O O . ALA A 1 104 ? -5.123 7.266 16.793 1.00 97.06 104 ALA A O 1
ATOM 832 N N . ARG A 1 105 ? -3.982 5.561 15.890 1.00 97.38 105 ARG A N 1
ATOM 833 C CA . ARG A 1 105 ? -4.358 4.563 16.905 1.00 97.38 105 ARG A CA 1
ATOM 834 C C . ARG A 1 105 ? -3.975 5.006 18.315 1.00 97.38 105 ARG A C 1
ATOM 836 O O . ARG A 1 105 ? -4.737 4.813 19.259 1.00 97.38 105 ARG A O 1
ATOM 843 N N . ASN A 1 106 ? -2.808 5.637 18.453 1.00 96.19 106 ASN A N 1
ATOM 844 C CA . ASN A 1 106 ? -2.342 6.230 19.706 1.00 96.19 106 ASN A CA 1
ATOM 845 C C . ASN A 1 106 ? -3.245 7.373 20.180 1.00 96.19 106 ASN A C 1
ATOM 847 O O . ASN A 1 106 ? -3.593 7.438 21.360 1.00 96.19 106 ASN A O 1
A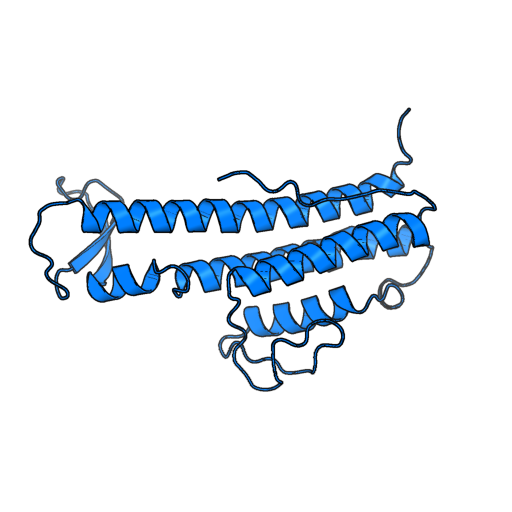TOM 851 N N . ALA A 1 107 ? -3.611 8.282 19.277 1.00 96.00 107 ALA A N 1
ATOM 852 C CA . ALA A 1 107 ? -4.465 9.416 19.602 1.00 96.00 107 ALA A CA 1
ATOM 853 C C . ALA A 1 107 ? -5.894 8.970 19.957 1.00 96.00 107 ALA A C 1
ATOM 855 O O . ALA A 1 107 ? -6.441 9.424 20.961 1.00 96.00 107 ALA A O 1
ATOM 856 N N . ILE A 1 108 ? -6.452 8.013 19.209 1.00 96.25 108 ILE A N 1
ATOM 857 C CA . ILE A 1 108 ? -7.756 7.393 19.488 1.00 96.25 108 ILE A CA 1
ATOM 858 C C . ILE A 1 108 ? -7.753 6.710 20.859 1.00 96.25 108 ILE A C 1
ATOM 860 O O . ILE A 1 108 ? -8.661 6.926 21.657 1.00 96.25 108 ILE A O 1
ATOM 864 N N . ALA A 1 109 ? -6.721 5.921 21.171 1.00 96.50 109 ALA A N 1
ATOM 865 C CA . ALA A 1 109 ? -6.613 5.233 22.458 1.00 96.50 109 ALA A CA 1
ATOM 866 C C . ALA A 1 109 ? -6.641 6.215 23.641 1.00 96.50 109 ALA A C 1
ATOM 868 O O . ALA A 1 109 ? -7.378 6.008 24.606 1.00 96.50 109 ALA A O 1
ATOM 869 N N . LYS A 1 110 ? -5.895 7.324 23.526 1.00 95.69 110 LYS A N 1
ATOM 870 C CA . LYS A 1 110 ? -5.905 8.412 24.515 1.00 95.69 110 LYS A CA 1
ATOM 871 C C . LYS A 1 110 ? -7.284 9.056 24.636 1.00 95.69 110 LYS A C 1
ATOM 873 O O . LYS A 1 110 ? -7.752 9.246 25.752 1.00 95.69 110 LYS A O 1
ATOM 878 N N . TYR A 1 111 ? -7.935 9.355 23.511 1.00 94.88 111 TYR A N 1
ATOM 879 C CA . TYR A 1 111 ? -9.275 9.945 23.493 1.00 94.88 111 TYR A CA 1
ATOM 880 C C . TYR A 1 111 ? -10.312 9.053 24.188 1.00 94.88 111 TYR A C 1
ATOM 882 O O . TYR A 1 111 ? -11.082 9.521 25.020 1.00 94.88 111 TYR A O 1
ATOM 890 N N . MET A 1 112 ? -10.291 7.752 23.901 1.00 95.00 112 MET A N 1
ATOM 891 C CA . MET A 1 112 ? -11.231 6.787 24.475 1.00 95.00 112 MET A CA 1
ATOM 892 C C . MET A 1 112 ? -10.884 6.368 25.911 1.00 95.00 112 MET A C 1
ATOM 894 O O . MET A 1 112 ? -11.620 5.572 26.494 1.00 95.00 112 MET A O 1
ATOM 898 N N . ASN A 1 113 ? -9.759 6.841 26.462 1.00 96.75 113 ASN A N 1
ATOM 899 C CA . ASN A 1 113 ? -9.183 6.368 27.720 1.00 96.75 113 ASN A CA 1
ATOM 900 C C . ASN A 1 113 ? -9.059 4.829 27.769 1.00 96.75 113 ASN A C 1
ATOM 902 O O . ASN A 1 113 ? -9.478 4.169 28.721 1.00 96.75 113 ASN A O 1
ATOM 906 N N . ARG A 1 114 ? -8.528 4.242 26.689 1.00 96.94 114 ARG A N 1
ATOM 907 C CA . ARG A 1 114 ? -8.329 2.794 26.532 1.00 96.94 114 ARG A CA 1
ATOM 908 C C . ARG A 1 114 ? -6.880 2.488 26.192 1.00 96.94 114 ARG A C 1
ATOM 910 O O . ARG A 1 114 ? -6.162 3.306 25.624 1.00 96.94 114 ARG A O 1
ATOM 917 N N . GLU A 1 115 ? -6.457 1.264 26.482 1.00 97.38 115 GLU A N 1
ATOM 918 C CA . GLU A 1 115 ? -5.178 0.769 25.984 1.00 97.38 115 GLU A CA 1
ATOM 919 C C . GLU A 1 115 ? -5.178 0.704 24.452 1.00 97.38 115 GLU A C 1
ATOM 921 O O . GLU A 1 115 ? -6.128 0.230 23.826 1.00 97.38 115 GLU A O 1
ATOM 926 N N . ARG A 1 116 ? -4.062 1.102 23.838 1.00 96.44 116 ARG A N 1
ATOM 927 C CA . ARG A 1 116 ? -3.866 1.071 22.379 1.00 96.44 116 ARG A CA 1
ATOM 928 C C . ARG A 1 116 ? -4.141 -0.296 21.758 1.00 96.44 116 ARG A C 1
ATOM 930 O O . ARG A 1 116 ? -4.723 -0.390 20.681 1.00 96.44 116 ARG A O 1
ATOM 937 N N . THR A 1 117 ? -3.744 -1.359 22.450 1.00 95.62 117 THR A N 1
ATOM 938 C CA . THR A 1 117 ? -3.938 -2.756 22.035 1.00 95.62 117 THR A CA 1
ATOM 939 C C . THR A 1 117 ? -5.412 -3.143 21.928 1.00 95.62 117 THR A C 1
ATOM 941 O O . THR A 1 117 ? -5.725 -4.073 21.191 1.00 95.62 117 THR A O 1
ATOM 944 N N . LYS A 1 118 ? -6.311 -2.423 22.612 1.00 97.44 118 LYS A N 1
ATOM 945 C CA . LYS A 1 118 ? -7.767 -2.624 22.571 1.00 97.44 118 LYS A CA 1
ATOM 946 C C . LYS A 1 118 ? -8.451 -1.865 21.436 1.00 97.44 118 LYS A C 1
ATOM 948 O O . LYS A 1 118 ? -9.623 -2.108 21.178 1.00 97.44 118 LYS A O 1
ATOM 953 N N . ILE A 1 119 ? -7.742 -0.964 20.755 1.00 96.88 119 ILE A N 1
ATOM 954 C CA . ILE A 1 119 ? -8.230 -0.319 19.535 1.00 96.88 119 ILE A CA 1
ATOM 955 C C . ILE A 1 119 ? -7.893 -1.252 18.377 1.00 96.88 119 ILE A C 1
ATOM 957 O O . ILE A 1 119 ? -6.762 -1.254 17.891 1.00 96.88 119 ILE A O 1
ATOM 961 N N . THR A 1 120 ? -8.825 -2.121 18.003 1.00 96.56 120 THR A N 1
ATOM 962 C CA . THR A 1 120 ? -8.642 -3.137 16.959 1.00 96.56 120 THR A CA 1
ATOM 963 C C . THR A 1 120 ? -9.701 -2.980 15.889 1.00 96.56 120 THR A C 1
ATOM 965 O O . THR A 1 120 ? -10.871 -2.827 16.229 1.00 96.56 120 THR A O 1
ATOM 968 N N . ARG A 1 121 ? -9.296 -3.074 14.623 1.00 97.44 121 ARG A N 1
ATOM 969 C CA . ARG A 1 121 ? -10.188 -3.081 13.462 1.00 97.44 121 ARG A CA 1
ATOM 970 C C . ARG A 1 121 ? -9.649 -4.072 12.416 1.00 97.44 121 ARG A C 1
ATOM 972 O O . ARG A 1 121 ? -8.427 -4.068 12.215 1.00 97.44 121 ARG A O 1
ATOM 979 N N . PRO A 1 122 ? -10.495 -4.918 11.796 1.00 98.19 122 PRO A N 1
ATOM 980 C CA . PRO A 1 122 ? -10.056 -5.971 10.874 1.00 98.19 122 PRO A CA 1
ATOM 981 C C . PRO A 1 122 ? -9.160 -5.472 9.736 1.00 98.19 122 PRO A C 1
ATOM 983 O O . PRO A 1 122 ? -8.040 -5.957 9.583 1.00 98.19 122 PRO A O 1
ATOM 986 N N . VAL A 1 123 ? -9.575 -4.414 9.025 1.00 98.19 123 VAL A 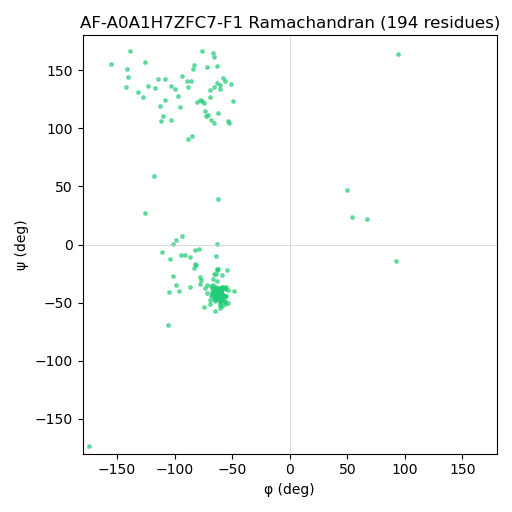N 1
ATOM 987 C CA . VAL A 1 123 ? -8.838 -3.884 7.860 1.00 98.19 123 VAL A CA 1
ATOM 988 C C . VAL A 1 123 ? -7.413 -3.433 8.211 1.00 98.19 123 VAL A C 1
ATOM 990 O O . VAL A 1 123 ? -6.462 -3.678 7.472 1.00 98.19 123 VAL A O 1
ATOM 993 N N . TRP A 1 124 ? -7.223 -2.839 9.391 1.00 98.25 124 TRP A N 1
ATOM 994 C CA . TRP A 1 124 ? -5.906 -2.421 9.878 1.00 98.25 124 TRP A CA 1
ATOM 995 C C . TRP A 1 124 ? -5.082 -3.598 10.415 1.00 98.25 124 TRP A C 1
ATOM 997 O O . TRP A 1 124 ? -3.847 -3.575 10.387 1.00 98.25 124 TRP A O 1
ATOM 1007 N N . GLY A 1 125 ? -5.758 -4.639 10.909 1.00 98.19 125 GLY A N 1
ATOM 1008 C CA . GLY A 1 125 ? -5.154 -5.919 11.262 1.00 98.19 125 GLY A CA 1
ATOM 1009 C C . GLY A 1 125 ? -4.547 -6.616 10.046 1.00 98.19 125 GLY A C 1
ATOM 1010 O O . GLY A 1 125 ? -3.414 -7.099 10.134 1.00 98.19 125 GLY A O 1
ATOM 1011 N N . ASP A 1 126 ? -5.258 -6.582 8.923 1.00 98.56 126 ASP A N 1
ATOM 1012 C CA . ASP A 1 126 ? -4.792 -7.058 7.626 1.00 98.56 126 ASP A CA 1
ATOM 1013 C C . ASP A 1 126 ? -3.682 -6.185 7.054 1.00 98.56 126 ASP A C 1
ATOM 1015 O O . ASP A 1 126 ? -2.646 -6.708 6.640 1.00 98.56 126 ASP A O 1
ATOM 1019 N N . LEU A 1 127 ? -3.825 -4.856 7.119 1.00 98.38 127 LEU A N 1
ATOM 1020 C CA . LEU A 1 127 ? -2.789 -3.927 6.665 1.00 98.38 127 LEU A CA 1
ATOM 1021 C C . LEU A 1 127 ? -1.450 -4.175 7.375 1.00 98.38 127 LEU A C 1
ATOM 1023 O O . LEU A 1 127 ? -0.398 -4.122 6.747 1.00 98.38 127 LEU A O 1
ATOM 1027 N N . ARG A 1 128 ? -1.470 -4.523 8.667 1.00 98.25 128 ARG A N 1
ATOM 1028 C CA . ARG A 1 128 ? -0.269 -4.945 9.407 1.00 98.25 128 ARG A CA 1
ATOM 1029 C C . ARG A 1 128 ? 0.370 -6.204 8.813 1.00 98.25 128 ARG A C 1
ATOM 1031 O O . ARG A 1 128 ? 1.596 -6.289 8.739 1.00 98.25 128 ARG A O 1
ATOM 1038 N N . ASN A 1 129 ? -0.434 -7.200 8.439 1.00 98.19 129 ASN A N 1
ATOM 1039 C CA . ASN A 1 129 ? 0.064 -8.439 7.835 1.00 98.19 129 ASN A CA 1
ATOM 1040 C C . ASN A 1 129 ? 0.667 -8.162 6.451 1.00 98.19 129 ASN A C 1
ATOM 1042 O O . ASN A 1 129 ? 1.769 -8.633 6.170 1.00 98.19 129 ASN A O 1
ATOM 1046 N N . LEU A 1 130 ? -0.003 -7.335 5.643 1.00 98.00 130 LEU A N 1
ATOM 1047 C CA . LEU A 1 130 ? 0.494 -6.862 4.350 1.00 98.00 130 LEU A CA 1
ATOM 1048 C C . LEU A 1 130 ? 1.798 -6.074 4.499 1.00 98.00 130 LEU A C 1
ATOM 1050 O O . LEU A 1 130 ? 2.777 -6.381 3.832 1.00 98.00 130 LEU A O 1
ATOM 1054 N N . ARG A 1 131 ? 1.860 -5.120 5.434 1.00 97.88 131 ARG A N 1
ATOM 1055 C CA . ARG A 1 131 ? 3.072 -4.352 5.760 1.00 97.88 131 ARG A CA 1
ATOM 1056 C C . ARG A 1 131 ? 4.236 -5.265 6.117 1.00 97.88 131 ARG A C 1
ATOM 1058 O O . ARG A 1 131 ? 5.349 -5.035 5.654 1.00 97.88 131 ARG A O 1
ATOM 1065 N N . ASN A 1 132 ? 3.999 -6.294 6.931 1.00 97.62 132 ASN A N 1
ATOM 1066 C CA . ASN A 1 132 ? 5.042 -7.261 7.270 1.00 97.62 132 ASN A CA 1
ATOM 1067 C C . ASN A 1 132 ? 5.531 -8.010 6.030 1.00 97.62 132 ASN A C 1
ATOM 1069 O O . ASN A 1 132 ? 6.737 -8.131 5.857 1.00 97.62 132 ASN A O 1
ATOM 1073 N N . ALA A 1 133 ? 4.629 -8.453 5.149 1.00 97.06 133 ALA A N 1
ATOM 1074 C CA . ALA A 1 133 ? 5.029 -9.044 3.877 1.00 97.06 133 ALA A CA 1
ATOM 1075 C C . ALA A 1 133 ? 5.870 -8.049 3.054 1.00 97.06 133 ALA A C 1
ATOM 1077 O O . ALA A 1 133 ? 7.010 -8.353 2.731 1.00 97.06 133 ALA A O 1
ATOM 1078 N N . CYS A 1 134 ? 5.390 -6.825 2.823 1.00 96.31 134 CYS A N 1
ATOM 1079 C CA . CYS A 1 134 ? 6.109 -5.789 2.070 1.00 96.31 134 CYS A CA 1
ATOM 1080 C C . CYS A 1 134 ? 7.513 -5.474 2.607 1.00 96.31 134 CYS A C 1
ATOM 1082 O O . CYS A 1 134 ? 8.414 -5.184 1.825 1.00 96.31 134 CYS A O 1
ATOM 1084 N N . ALA A 1 135 ? 7.697 -5.493 3.929 1.00 95.38 135 ALA A N 1
ATOM 1085 C CA . ALA A 1 135 ? 8.961 -5.142 4.573 1.00 95.38 135 ALA A CA 1
ATOM 1086 C C . ALA A 1 135 ? 9.994 -6.285 4.581 1.00 95.38 135 ALA A C 1
ATOM 1088 O O . ALA A 1 135 ? 11.178 -6.037 4.815 1.00 95.38 135 ALA A O 1
ATOM 1089 N N . HIS A 1 136 ? 9.573 -7.535 4.365 1.00 92.25 136 HIS A N 1
ATOM 1090 C CA . HIS A 1 136 ? 10.466 -8.692 4.353 1.00 92.25 136 HIS A CA 1
ATOM 1091 C C . HIS A 1 136 ? 10.950 -9.021 2.938 1.00 92.25 136 HIS A C 1
ATOM 1093 O O . HIS A 1 136 ? 10.210 -8.907 1.969 1.00 92.25 136 HIS A O 1
ATOM 1099 N N . GLY A 1 137 ? 12.198 -9.491 2.820 1.00 87.75 137 GLY A N 1
ATOM 1100 C CA . GLY A 1 137 ? 12.818 -9.773 1.520 1.00 87.75 137 GLY A CA 1
ATOM 1101 C C . GLY A 1 137 ? 12.144 -10.888 0.709 1.00 87.75 137 GLY A C 1
ATOM 1102 O O . GLY A 1 137 ? 12.227 -10.869 -0.513 1.00 87.75 137 GLY A O 1
ATOM 1103 N N . ASP A 1 138 ? 11.455 -11.835 1.359 1.00 92.62 138 ASP A N 1
ATOM 1104 C CA . ASP A 1 138 ? 10.690 -12.895 0.680 1.00 92.62 138 ASP A CA 1
ATOM 1105 C C . ASP A 1 138 ? 9.298 -12.435 0.224 1.00 92.62 138 ASP A C 1
ATOM 1107 O O . ASP A 1 138 ? 8.678 -13.091 -0.611 1.00 92.62 138 ASP A O 1
ATOM 1111 N N . ARG A 1 139 ? 8.815 -11.314 0.772 1.00 94.81 139 ARG A N 1
ATOM 1112 C CA . ARG A 1 139 ? 7.519 -10.697 0.487 1.00 94.81 139 ARG A CA 1
ATOM 1113 C C . ARG A 1 139 ? 6.319 -11.622 0.662 1.00 94.81 139 ARG A C 1
ATOM 1115 O O . ARG A 1 139 ? 5.269 -11.387 0.073 1.00 94.81 139 ARG A O 1
ATOM 1122 N N . LYS A 1 140 ? 6.449 -12.671 1.481 1.00 97.12 140 LYS A N 1
ATOM 1123 C CA . LYS A 1 140 ? 5.408 -13.693 1.634 1.00 97.12 140 LYS A CA 1
ATOM 1124 C C . LYS A 1 140 ? 4.390 -13.342 2.705 1.00 97.12 140 LYS A C 1
ATOM 1126 O O . LYS A 1 140 ? 4.748 -12.992 3.835 1.00 97.12 140 LYS A O 1
ATOM 1131 N N . LEU A 1 141 ? 3.114 -13.537 2.386 1.00 97.75 141 LEU A N 1
ATOM 1132 C CA . LEU A 1 141 ? 2.040 -13.443 3.364 1.00 97.75 141 LEU A CA 1
ATOM 1133 C C . LEU A 1 141 ? 2.129 -14.612 4.355 1.00 97.75 141 LEU A C 1
ATOM 1135 O O . LEU A 1 141 ? 2.172 -15.775 3.965 1.00 97.75 141 LEU A O 1
ATOM 1139 N N . ARG A 1 142 ? 2.153 -14.317 5.659 1.00 96.69 142 ARG A N 1
ATOM 1140 C CA . ARG A 1 142 ? 2.317 -15.342 6.713 1.00 96.69 142 ARG A CA 1
ATOM 1141 C C . ARG A 1 142 ? 1.035 -15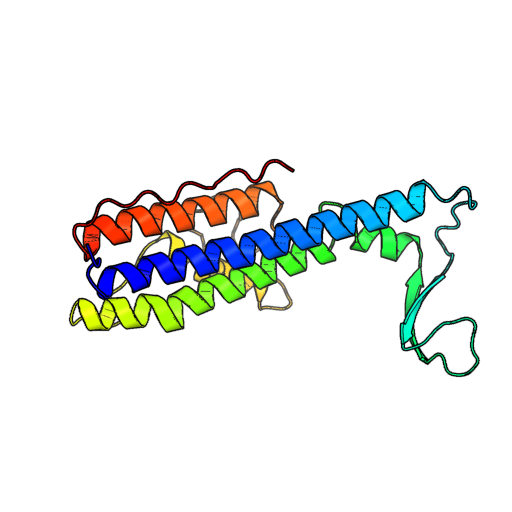.698 7.454 1.00 96.69 142 ARG A C 1
ATOM 1143 O O . ARG A 1 142 ? 1.029 -16.643 8.237 1.00 96.69 142 ARG A O 1
ATOM 1150 N N . LYS A 1 143 ? -0.017 -14.905 7.278 1.00 96.69 143 LYS A N 1
ATOM 1151 C CA . LYS A 1 143 ? -1.290 -15.048 7.983 1.00 96.69 143 LYS A CA 1
ATOM 1152 C C . LYS A 1 143 ? -2.424 -14.771 7.023 1.00 96.69 143 LYS A C 1
ATOM 1154 O O . LYS A 1 143 ? -2.286 -13.887 6.185 1.00 96.69 143 LYS A O 1
ATOM 1159 N N . GLN A 1 144 ? -3.515 -15.507 7.192 1.00 97.44 144 GLN A N 1
ATOM 1160 C CA . GLN A 1 144 ? -4.736 -15.253 6.449 1.00 97.44 144 GLN A CA 1
ATOM 1161 C C . GLN A 1 144 ? -5.236 -13.843 6.767 1.00 97.44 144 GLN A C 1
ATOM 1163 O O . GLN A 1 144 ? -5.174 -13.408 7.922 1.00 97.44 144 GLN A O 1
ATOM 1168 N N . LEU A 1 145 ? -5.674 -13.149 5.726 1.00 97.62 145 LEU A N 1
ATOM 1169 C CA . LEU A 1 145 ? -6.315 -11.846 5.815 1.00 97.62 145 LEU A CA 1
ATOM 1170 C C . LEU A 1 145 ? -7.819 -12.049 6.058 1.00 97.62 145 LEU A C 1
ATOM 1172 O O . LEU A 1 145 ? -8.406 -13.001 5.540 1.00 97.62 145 LEU A O 1
ATOM 1176 N N . GLU A 1 146 ? -8.409 -11.206 6.901 1.00 97.38 146 GLU A N 1
ATOM 1177 C CA . GLU A 1 146 ? -9.819 -11.271 7.307 1.00 97.38 146 GLU A CA 1
ATOM 1178 C C . GLU A 1 146 ? -10.744 -10.528 6.333 1.00 97.38 146 GLU A C 1
ATOM 1180 O O . GLU A 1 146 ? -11.864 -10.966 6.085 1.00 97.38 146 GLU A O 1
ATOM 1185 N N . VAL A 1 147 ? -10.273 -9.408 5.786 1.00 97.56 147 VAL A N 1
ATOM 1186 C CA . VAL A 1 147 ? -11.015 -8.489 4.913 1.00 97.56 147 VAL A CA 1
ATOM 1187 C C . VAL A 1 147 ? -10.591 -8.646 3.456 1.00 97.56 147 VAL A C 1
ATOM 1189 O O . VAL A 1 147 ? -11.433 -8.605 2.565 1.00 97.56 147 VAL A O 1
ATOM 1192 N N . PHE A 1 148 ? -9.293 -8.803 3.200 1.00 96.38 148 PHE A N 1
ATOM 1193 C CA . PHE A 1 148 ? -8.756 -8.887 1.842 1.00 96.38 148 PHE A CA 1
ATOM 1194 C C . PHE A 1 148 ? -8.598 -10.342 1.389 1.00 96.38 148 PHE A C 1
ATOM 1196 O O . PHE A 1 148 ? -7.807 -11.082 1.962 1.00 96.38 148 PHE A O 1
ATOM 1203 N N . ASP A 1 149 ? -9.290 -10.756 0.332 1.00 94.25 149 ASP A N 1
ATOM 1204 C CA . ASP A 1 149 ? -9.325 -12.153 -0.133 1.00 94.25 149 ASP A CA 1
ATOM 1205 C C . ASP A 1 149 ? -8.418 -12.446 -1.341 1.00 94.25 149 ASP A C 1
ATOM 1207 O O . ASP A 1 149 ? -8.331 -13.582 -1.799 1.00 94.25 149 ASP A O 1
ATOM 1211 N N . PHE A 1 150 ? -7.688 -11.446 -1.839 1.00 94.69 150 PHE A N 1
ATOM 1212 C CA . PHE A 1 150 ? -6.863 -11.574 -3.044 1.00 94.69 150 PHE A CA 1
ATOM 1213 C C . PHE A 1 150 ? -5.471 -12.197 -2.827 1.00 94.69 150 PHE A C 1
ATOM 1215 O O . PHE A 1 150 ? -4.752 -12.409 -3.804 1.00 94.69 150 PHE A O 1
ATOM 1222 N N . PHE A 1 151 ? -5.060 -12.484 -1.585 1.00 94.94 151 PHE A N 1
ATOM 1223 C CA . PHE A 1 151 ? -3.772 -13.127 -1.295 1.00 94.94 151 PHE A CA 1
ATOM 1224 C C . PHE A 1 151 ? -3.924 -14.369 -0.420 1.00 94.94 151 PHE A C 1
ATOM 1226 O O . PHE A 1 151 ? -4.429 -14.301 0.701 1.00 94.94 151 PHE A O 1
ATOM 1233 N N . ASP A 1 152 ? -3.356 -15.476 -0.893 1.00 96.38 152 ASP A N 1
ATOM 1234 C CA . ASP A 1 152 ? -3.214 -16.694 -0.103 1.00 96.38 152 ASP A CA 1
ATOM 1235 C C . ASP A 1 152 ? -1.965 -16.660 0.785 1.00 96.38 152 ASP A C 1
ATOM 1237 O O . ASP A 1 152 ? -0.922 -16.082 0.455 1.00 96.38 152 ASP A O 1
ATOM 1241 N N . VAL A 1 153 ? -2.040 -17.359 1.916 1.00 97.56 153 VAL A N 1
ATOM 1242 C CA . VAL A 1 153 ? -0.885 -17.570 2.794 1.00 97.56 153 VAL A CA 1
ATOM 1243 C C . VAL A 1 153 ? 0.231 -18.308 2.050 1.00 97.56 153 VAL A C 1
ATOM 1245 O O . VAL A 1 153 ? 0.012 -19.333 1.413 1.00 97.56 153 VAL A O 1
ATOM 1248 N N . GLY A 1 154 ? 1.460 -17.810 2.186 1.00 97.31 154 GLY A N 1
ATOM 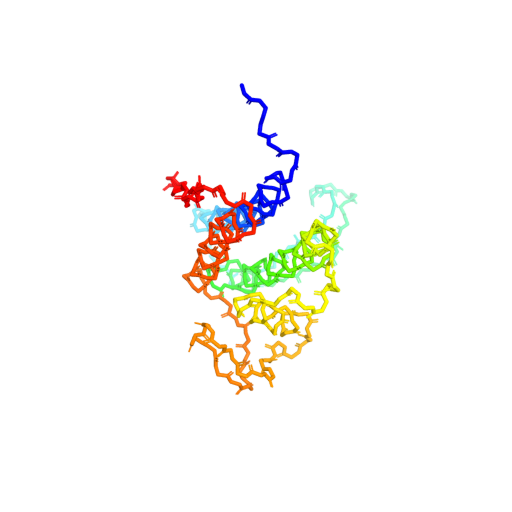1249 C CA . GLY A 1 154 ? 2.661 -18.360 1.558 1.00 97.31 154 GLY A CA 1
ATOM 1250 C C . GLY A 1 154 ? 2.999 -17.743 0.200 1.00 97.31 154 GLY A C 1
ATOM 1251 O O . GLY A 1 154 ? 4.143 -17.891 -0.247 1.00 97.31 154 GLY A O 1
ATOM 1252 N N . ASN A 1 155 ? 2.065 -17.011 -0.412 1.00 96.94 155 ASN A N 1
ATOM 1253 C CA . ASN A 1 155 ?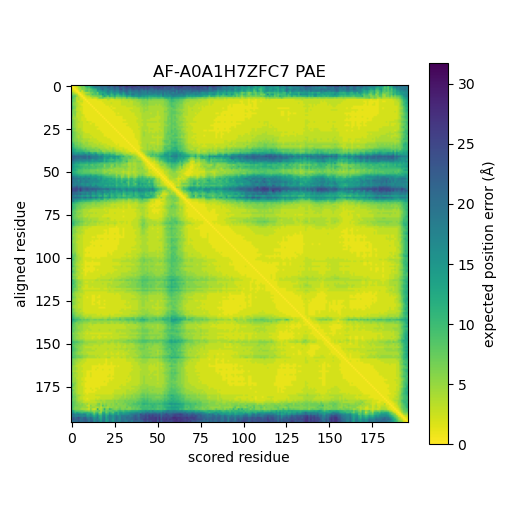 2.283 -16.334 -1.686 1.00 96.94 155 ASN A CA 1
ATOM 1254 C C . ASN A 1 155 ? 2.976 -14.982 -1.504 1.00 96.94 155 ASN A C 1
ATOM 1256 O O . ASN A 1 155 ? 2.910 -14.356 -0.441 1.00 96.94 155 ASN A O 1
ATOM 1260 N N . VAL A 1 156 ? 3.673 -14.559 -2.561 1.00 95.94 156 VAL A N 1
ATOM 1261 C CA . VAL A 1 156 ? 4.291 -13.234 -2.649 1.00 95.94 156 VAL A CA 1
ATOM 1262 C C . VAL A 1 156 ? 3.193 -12.179 -2.752 1.00 95.94 156 VAL A C 1
ATOM 1264 O O . VAL A 1 156 ? 2.256 -12.318 -3.533 1.00 95.94 156 VAL A O 1
ATOM 1267 N N . VAL A 1 157 ? 3.327 -11.121 -1.958 1.00 96.12 157 VAL A N 1
ATOM 1268 C CA . VAL A 1 157 ? 2.434 -9.963 -1.959 1.00 96.12 157 VAL A CA 1
ATOM 1269 C C . VAL A 1 157 ? 2.941 -8.954 -2.985 1.00 96.12 157 VAL A C 1
ATOM 1271 O O . VAL A 1 157 ? 3.765 -8.088 -2.676 1.00 96.12 157 VAL A O 1
ATOM 1274 N N . ASP A 1 158 ? 2.440 -9.084 -4.210 1.00 95.19 158 ASP A N 1
ATOM 1275 C CA . ASP A 1 158 ? 2.623 -8.139 -5.311 1.00 95.19 158 ASP A CA 1
ATOM 1276 C C . ASP A 1 158 ? 1.283 -7.480 -5.629 1.00 95.19 158 ASP A C 1
ATOM 1278 O O . ASP A 1 158 ? 0.388 -8.112 -6.179 1.00 95.19 158 ASP A O 1
ATOM 1282 N N . PHE A 1 159 ? 1.132 -6.210 -5.253 1.00 94.06 159 PHE A N 1
ATOM 1283 C CA . PHE A 1 159 ? -0.101 -5.473 -5.511 1.00 94.06 159 PHE A CA 1
ATOM 1284 C C . PHE A 1 159 ? -0.204 -5.094 -6.981 1.00 94.06 159 PHE A C 1
ATOM 1286 O O . PHE A 1 159 ? 0.630 -4.321 -7.466 1.00 94.06 159 PHE A O 1
ATOM 1293 N N . SER A 1 160 ? -1.279 -5.528 -7.638 1.00 95.94 160 SER A N 1
ATOM 1294 C CA . SER A 1 160 ? -1.750 -4.875 -8.857 1.00 95.94 160 SER A CA 1
ATOM 1295 C C . SER A 1 160 ? -2.265 -3.461 -8.556 1.00 95.94 160 SER A C 1
ATOM 1297 O O . SER A 1 160 ? -2.517 -3.106 -7.397 1.00 95.94 160 SER A O 1
ATOM 1299 N N . GLY A 1 161 ? -2.437 -2.636 -9.594 1.00 94.75 161 GLY A N 1
ATOM 1300 C CA . GLY A 1 161 ? -3.055 -1.314 -9.432 1.00 94.75 161 GLY A CA 1
ATOM 1301 C C . GLY A 1 161 ? -4.450 -1.396 -8.803 1.00 94.75 161 GLY A C 1
ATOM 1302 O O . GLY A 1 161 ? -4.739 -0.674 -7.853 1.00 94.75 161 GLY A O 1
ATOM 1303 N N . GLU A 1 162 ? -5.264 -2.342 -9.269 1.00 95.38 162 GLU A N 1
ATOM 1304 C CA . GLU A 1 162 ? -6.624 -2.586 -8.774 1.00 95.38 162 GLU A CA 1
ATOM 1305 C C . GLU A 1 162 ? -6.632 -3.052 -7.312 1.00 95.38 162 GLU A C 1
ATOM 1307 O O . GLU A 1 162 ? -7.370 -2.513 -6.491 1.00 95.38 162 GLU A O 1
ATOM 1312 N N . GLN A 1 163 ? -5.767 -4.001 -6.944 1.00 96.69 163 GLN A N 1
ATOM 1313 C CA . GLN A 1 163 ? -5.672 -4.472 -5.559 1.00 96.69 163 GLN A CA 1
ATOM 1314 C C . GLN A 1 163 ? -5.244 -3.349 -4.609 1.00 96.69 163 GLN A C 1
ATOM 1316 O O . GLN A 1 163 ? -5.775 -3.229 -3.505 1.00 96.69 163 GLN A O 1
ATOM 1321 N N . PHE A 1 164 ? -4.297 -2.504 -5.029 1.00 97.25 164 PHE A N 1
ATOM 1322 C CA . PHE A 1 164 ? -3.870 -1.354 -4.235 1.00 97.25 164 PHE A CA 1
ATOM 1323 C C . PHE A 1 164 ? -5.000 -0.327 -4.053 1.00 97.25 164 PHE A C 1
ATOM 1325 O O . PHE A 1 164 ? -5.184 0.208 -2.955 1.00 97.25 164 PHE A O 1
ATOM 1332 N N . GLU A 1 165 ? -5.793 -0.084 -5.097 1.00 95.94 165 GLU A N 1
ATOM 1333 C CA . GLU A 1 165 ? -6.981 0.769 -5.030 1.00 95.94 165 GLU A CA 1
ATOM 1334 C C . GLU A 1 165 ? -8.040 0.198 -4.074 1.00 95.94 165 GLU A C 1
ATOM 1336 O O . GLU A 1 165 ? -8.523 0.924 -3.203 1.00 95.94 165 GLU A O 1
ATOM 1341 N N . ILE A 1 166 ? -8.339 -1.104 -4.158 1.00 96.31 166 ILE A N 1
ATOM 1342 C CA . ILE A 1 166 ? -9.273 -1.791 -3.251 1.00 96.31 166 ILE A CA 1
ATOM 1343 C C . ILE A 1 166 ? -8.838 -1.622 -1.793 1.00 96.31 166 ILE A C 1
ATOM 1345 O O . ILE A 1 166 ? -9.639 -1.186 -0.966 1.00 96.31 166 ILE A O 1
ATOM 1349 N N . VAL A 1 167 ? -7.565 -1.889 -1.475 1.00 97.44 167 VAL A N 1
ATOM 1350 C CA . VAL A 1 167 ? -7.034 -1.694 -0.114 1.00 97.44 167 VAL A CA 1
ATOM 1351 C C . VAL A 1 167 ? -7.254 -0.261 0.352 1.00 97.44 167 VAL A C 1
ATOM 1353 O O . VAL A 1 167 ? -7.763 -0.037 1.449 1.00 97.44 167 VAL A O 1
ATOM 1356 N N . THR A 1 168 ? -6.904 0.715 -0.483 1.00 97.38 168 THR A N 1
ATOM 1357 C CA . THR A 1 168 ? -7.005 2.133 -0.126 1.00 97.38 168 THR A CA 1
ATOM 1358 C C . THR A 1 168 ? -8.461 2.546 0.119 1.00 97.38 168 THR A C 1
ATOM 1360 O O . THR A 1 168 ? -8.748 3.241 1.095 1.00 97.38 168 THR A O 1
ATOM 1363 N N . ASN A 1 169 ? -9.393 2.068 -0.706 1.00 95.94 169 ASN A N 1
ATOM 1364 C CA . ASN A 1 169 ? -10.825 2.311 -0.540 1.00 95.94 169 ASN A CA 1
ATOM 1365 C C . ASN A 1 169 ? -11.375 1.688 0.750 1.00 95.94 169 ASN A C 1
ATOM 1367 O O . ASN A 1 169 ? -12.098 2.361 1.484 1.00 95.94 169 ASN A O 1
ATOM 1371 N N . CYS A 1 170 ? -10.996 0.449 1.074 1.00 97.00 170 CYS A N 1
ATOM 1372 C CA . CYS A 1 170 ? -11.396 -0.194 2.328 1.00 97.00 170 CYS A CA 1
ATOM 1373 C C . CYS A 1 170 ? -10.882 0.566 3.559 1.00 97.00 170 CYS A C 1
ATOM 1375 O O . CYS A 1 170 ? -11.612 0.715 4.536 1.00 97.00 170 CYS A O 1
ATOM 1377 N N . LEU A 1 171 ? -9.651 1.085 3.514 1.00 97.94 171 LEU A N 1
ATOM 1378 C CA . LEU A 1 171 ? -9.098 1.893 4.606 1.00 97.94 171 LEU A CA 1
ATOM 1379 C C . LEU A 1 171 ? -9.853 3.215 4.785 1.00 97.94 171 LEU A C 1
ATOM 1381 O O . LEU A 1 171 ? -10.098 3.636 5.913 1.00 97.94 171 LEU A O 1
ATOM 1385 N N . LEU A 1 172 ? -10.235 3.873 3.688 1.00 97.19 172 LEU A N 1
ATOM 1386 C CA . LEU A 1 172 ? -11.030 5.100 3.754 1.00 97.19 172 LEU A CA 1
ATOM 1387 C C . LEU A 1 172 ? -12.443 4.838 4.277 1.00 97.19 172 LEU A C 1
ATOM 1389 O O . LEU A 1 172 ? -12.915 5.614 5.103 1.00 97.19 172 LEU A O 1
ATOM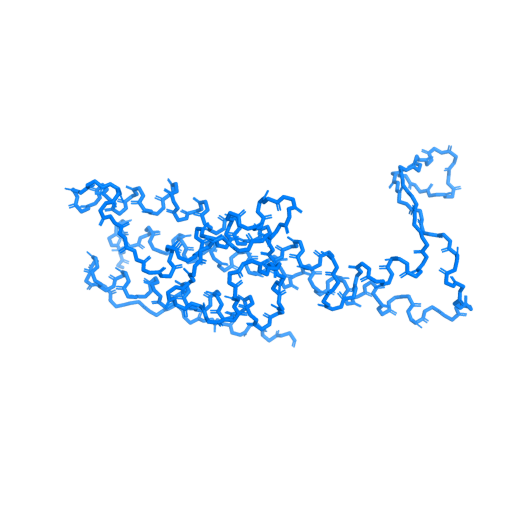 1393 N N . ALA A 1 173 ? -13.082 3.745 3.857 1.00 96.19 173 ALA A N 1
ATOM 1394 C CA . ALA A 1 173 ? -14.387 3.340 4.372 1.00 96.19 173 ALA A CA 1
ATOM 1395 C C . ALA A 1 173 ? -14.338 3.071 5.886 1.00 96.19 173 ALA A C 1
ATOM 1397 O O . ALA A 1 173 ? -15.163 3.592 6.631 1.00 96.19 173 ALA A O 1
ATOM 1398 N N . ASP A 1 174 ? -13.318 2.361 6.373 1.00 97.38 174 ASP A N 1
ATOM 1399 C CA . ASP A 1 174 ? -13.152 2.140 7.815 1.00 97.38 174 ASP A CA 1
ATOM 1400 C C . ASP A 1 174 ? -12.841 3.446 8.573 1.00 97.38 174 ASP A C 1
ATOM 1402 O O . ASP A 1 174 ? -13.280 3.617 9.707 1.00 97.38 174 ASP A O 1
ATOM 1406 N N . CYS A 1 175 ? -12.177 4.430 7.951 1.00 96.56 175 CYS A N 1
ATOM 1407 C CA . CYS A 1 175 ? -12.066 5.779 8.519 1.00 96.56 175 CYS A CA 1
ATOM 1408 C C . CYS A 1 175 ? -13.428 6.486 8.654 1.00 96.56 175 CYS A C 1
ATOM 1410 O O . CYS A 1 175 ? -13.646 7.175 9.653 1.00 96.56 175 CYS A O 1
ATOM 1412 N N . GLU A 1 176 ? -14.344 6.328 7.691 1.00 95.25 176 GLU A N 1
ATOM 1413 C CA . GLU A 1 176 ? -15.720 6.848 7.799 1.00 95.25 176 GLU A CA 1
ATOM 1414 C C . GLU A 1 176 ? -16.457 6.196 8.976 1.00 95.25 176 GLU A C 1
ATOM 1416 O O . GLU A 1 176 ? -17.049 6.895 9.804 1.00 95.25 176 GLU A O 1
ATOM 1421 N N . GLU A 1 177 ? -16.360 4.869 9.096 1.00 95.69 177 GLU A N 1
ATOM 1422 C CA . GLU A 1 177 ? -16.936 4.118 10.215 1.00 95.69 177 GLU A CA 1
ATOM 1423 C C . GLU A 1 177 ? -16.334 4.552 11.553 1.00 95.69 177 GLU A C 1
ATOM 1425 O O . GLU A 1 177 ? -17.067 4.833 12.495 1.00 95.69 177 GLU A O 1
ATOM 1430 N N . MET A 1 178 ? -15.009 4.702 11.641 1.00 95.19 178 MET A N 1
ATOM 1431 C CA . MET A 1 178 ? -14.342 5.189 12.851 1.00 95.19 178 MET A CA 1
ATOM 1432 C C . MET A 1 178 ? -14.804 6.592 13.249 1.00 95.19 178 MET A C 1
ATOM 1434 O O . MET A 1 178 ? -14.981 6.855 14.441 1.00 95.19 178 MET A O 1
ATOM 1438 N N . ALA A 1 179 ? -15.002 7.497 12.285 1.00 94.44 179 ALA A N 1
ATOM 1439 C CA . ALA A 1 179 ? -15.502 8.842 12.564 1.00 94.44 179 ALA A CA 1
ATOM 1440 C C . ALA A 1 179 ? -16.884 8.801 13.238 1.00 94.44 179 ALA A C 1
ATOM 1442 O O . ALA A 1 179 ? -17.132 9.530 14.206 1.00 94.44 179 ALA A O 1
ATOM 1443 N N . LEU A 1 180 ? -17.753 7.903 12.771 1.00 93.94 180 LEU A N 1
ATOM 1444 C CA . LEU A 1 180 ? -19.084 7.710 13.329 1.00 93.94 180 LEU A CA 1
ATOM 1445 C C . LEU A 1 180 ? -19.042 6.974 14.676 1.00 93.94 180 LEU A C 1
ATOM 1447 O O . LEU A 1 180 ? -19.557 7.495 15.663 1.00 93.94 180 LEU A O 1
ATOM 1451 N N . ASP A 1 181 ? -18.400 5.808 14.731 1.00 94.75 181 ASP A N 1
ATOM 1452 C CA . ASP A 1 181 ? -18.369 4.910 15.892 1.00 94.75 181 ASP A CA 1
ATOM 1453 C C . ASP A 1 181 ? -17.714 5.554 17.119 1.00 94.75 181 ASP A C 1
ATOM 1455 O O . ASP A 1 181 ? -18.148 5.344 18.253 1.00 94.75 181 ASP A O 1
ATOM 1459 N N . ILE A 1 182 ? -16.625 6.300 16.906 1.00 93.56 182 ILE A N 1
ATOM 1460 C CA . ILE A 1 182 ? -15.770 6.799 17.991 1.00 93.56 182 ILE A CA 1
ATOM 1461 C C . ILE A 1 182 ? -16.148 8.227 18.373 1.00 93.56 182 ILE A C 1
ATOM 1463 O O . ILE A 1 182 ? -16.152 8.560 19.558 1.00 93.56 182 ILE A O 1
ATOM 1467 N N . PHE A 1 183 ? -16.453 9.072 17.386 1.00 91.56 183 PHE A N 1
ATOM 1468 C CA . PHE A 1 183 ? -16.664 10.505 17.607 1.00 91.56 183 PHE A CA 1
ATOM 1469 C C . PHE A 1 183 ? -18.119 10.942 17.413 1.00 91.56 183 PHE A C 1
ATOM 1471 O O . PHE A 1 183 ? -18.438 12.098 17.685 1.00 91.56 183 PHE A O 1
ATOM 1478 N N . GLY A 1 184 ? -19.008 10.055 16.952 1.00 92.44 184 GLY A N 1
ATOM 1479 C CA . GLY A 1 184 ? -20.405 10.391 16.670 1.00 92.44 184 GLY A CA 1
ATOM 1480 C C . GLY A 1 184 ? -20.567 11.356 15.494 1.00 92.44 184 GLY A C 1
ATOM 1481 O O . GLY A 1 184 ? -21.575 12.057 15.412 1.00 92.44 184 GLY A O 1
ATOM 1482 N N . VAL A 1 185 ? -19.572 11.441 14.602 1.00 89.88 185 VAL A N 1
ATOM 1483 C CA . VAL A 1 185 ? -19.562 12.390 13.484 1.00 89.88 185 VAL A CA 1
ATOM 1484 C C . VAL A 1 185 ? -19.682 11.642 12.168 1.00 89.88 185 VAL A C 1
ATOM 1486 O O . VAL A 1 185 ? -18.799 10.882 11.784 1.00 89.88 185 VAL A O 1
ATOM 1489 N N . TYR A 1 186 ? -20.745 11.932 11.423 1.00 89.56 186 TYR A N 1
ATOM 1490 C CA . TYR A 1 186 ? -20.873 11.444 10.058 1.00 89.56 186 TYR A CA 1
ATOM 1491 C C . TYR A 1 186 ? -19.929 12.206 9.122 1.00 89.56 186 TYR A C 1
ATOM 1493 O O . TYR A 1 186 ? -20.093 13.409 8.896 1.00 89.56 186 TYR A O 1
ATOM 1501 N N .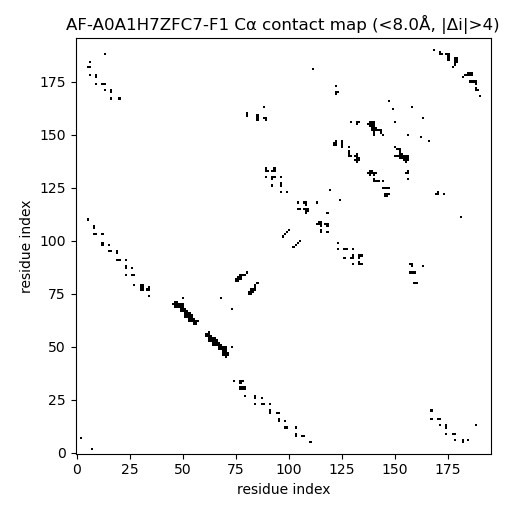 ARG A 1 187 ? -18.947 11.499 8.562 1.00 86.00 187 ARG A N 1
ATOM 1502 C CA . ARG A 1 187 ? -17.998 12.013 7.572 1.00 86.00 187 ARG A CA 1
ATOM 1503 C C . ARG A 1 187 ? -17.922 11.032 6.416 1.00 86.00 187 ARG A C 1
ATOM 1505 O O . ARG A 1 187 ? -17.732 9.846 6.640 1.00 86.00 187 ARG A O 1
ATOM 1512 N N . LYS A 1 188 ? -18.041 11.548 5.192 1.00 89.12 188 LYS A N 1
ATOM 1513 C CA . LYS A 1 188 ? -17.689 10.800 3.985 1.00 89.12 188 LYS A CA 1
ATOM 1514 C C . LYS A 1 188 ? -16.306 11.220 3.519 1.00 89.12 188 LYS A C 1
ATOM 1516 O O . LYS A 1 188 ? -16.023 12.414 3.389 1.00 89.12 188 LYS A O 1
ATOM 1521 N N . TYR A 1 189 ? -15.489 10.240 3.191 1.00 87.19 189 TYR A N 1
ATOM 1522 C CA . TYR A 1 189 ? -14.160 10.366 2.630 1.00 87.19 189 TYR A CA 1
ATOM 1523 C C . TYR A 1 189 ? -14.128 9.720 1.242 1.00 87.19 189 TYR A C 1
ATOM 1525 O O . TYR A 1 189 ? -13.309 8.833 1.003 1.00 87.19 189 TYR A O 1
ATOM 1533 N N . PRO A 1 190 ? -14.960 10.190 0.285 1.00 80.12 190 PRO A N 1
ATOM 1534 C CA . PRO A 1 190 ? -14.973 9.602 -1.042 1.00 80.12 190 PRO A CA 1
ATOM 1535 C C . PRO A 1 190 ? -13.577 9.702 -1.651 1.00 80.12 190 PRO A C 1
ATOM 1537 O O . PRO A 1 190 ? -12.876 10.715 -1.480 1.00 80.12 190 PRO A O 1
ATOM 1540 N N . PHE A 1 191 ? -13.187 8.675 -2.398 1.00 71.25 191 PHE A N 1
ATOM 1541 C CA . PHE A 1 191 ? -12.130 8.848 -3.373 1.00 71.25 191 PHE A CA 1
ATOM 1542 C C . PHE A 1 191 ? -12.628 9.874 -4.382 1.00 71.25 191 PHE A C 1
ATOM 1544 O O . PHE A 1 191 ? -13.596 9.637 -5.105 1.00 71.25 191 PHE A O 1
ATOM 1551 N N . LYS A 1 192 ? -12.004 11.053 -4.421 1.00 59.91 192 LYS A N 1
ATOM 1552 C CA . LYS A 1 192 ? -12.125 11.868 -5.624 1.00 59.91 192 LYS A CA 1
ATOM 1553 C C . LYS A 1 192 ? -11.364 11.077 -6.673 1.00 59.91 192 LYS A C 1
ATOM 1555 O O . LYS A 1 192 ? -10.147 10.988 -6.562 1.00 59.91 192 LYS A O 1
ATOM 1560 N N . GLN A 1 193 ? -12.069 10.456 -7.617 1.00 49.53 193 GLN A N 1
ATOM 1561 C CA . GLN A 1 193 ? -11.429 9.991 -8.841 1.00 49.53 193 GLN A CA 1
ATOM 1562 C C . GLN A 1 193 ? -10.691 11.202 -9.402 1.00 49.53 193 GLN A C 1
ATOM 1564 O O . GLN A 1 193 ? -11.310 12.167 -9.855 1.00 49.53 193 GLN A O 1
ATOM 1569 N N . THR A 1 194 ? -9.370 11.213 -9.258 1.00 44.41 194 THR A N 1
ATOM 1570 C CA . THR A 1 194 ? -8.547 12.154 -9.992 1.00 44.41 194 THR A CA 1
ATOM 1571 C C . THR A 1 194 ? -8.717 11.718 -11.435 1.00 44.41 194 THR A C 1
ATOM 1573 O O . THR A 1 194 ? -8.244 10.650 -11.808 1.00 44.41 194 THR A O 1
ATOM 1576 N N . LEU A 1 195 ? -9.504 12.479 -12.195 1.00 35.47 195 LEU A N 1
ATOM 1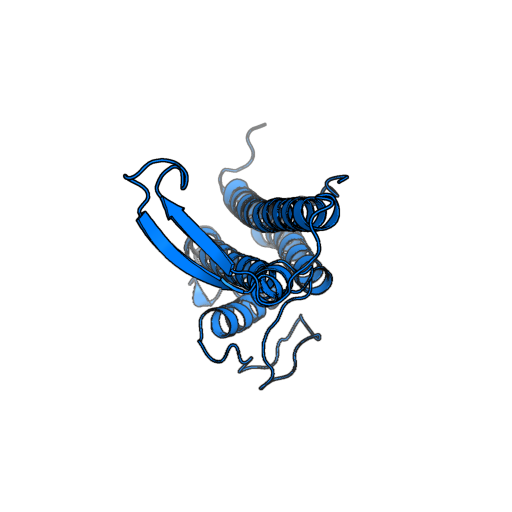577 C CA . LEU A 1 195 ? -9.525 12.392 -13.648 1.00 35.47 195 LEU A CA 1
ATOM 1578 C C . LEU A 1 195 ? -8.070 12.562 -14.096 1.00 35.47 195 LEU A C 1
ATOM 1580 O O . LEU A 1 195 ? -7.517 13.654 -13.951 1.00 35.47 195 LEU A O 1
ATOM 1584 N N . ILE A 1 196 ? -7.449 11.467 -14.523 1.00 38.56 196 ILE A N 1
ATOM 1585 C CA . ILE A 1 196 ? -6.221 11.487 -15.317 1.00 38.56 196 ILE A CA 1
ATOM 1586 C C . ILE A 1 196 ? -6.664 11.346 -16.765 1.00 38.56 196 ILE A C 1
ATOM 1588 O O . ILE A 1 196 ? -7.469 10.422 -17.027 1.00 38.56 196 ILE A O 1
#

Secondary structure (DSSP, 8-state):
-PPPTTHHHHHHHHHHHHHHHHHHHHHHHHHHHHHHHHHHS-S---TT-EEEEEES-TTSTT-EEEEEEEHHHHHHHTSTTSHHHHHHHHHHHHHHHHIIIIIIHHHHHHHTTS-GGG---HHHHHHHHHHHHHHSTT-B--S--SS--S--TTSB----HHHHHHHHHHHHHHHHHHHHHHH-------------

Sequence (196 aa):
MSFPREVTIIDNLVDSIRYHYGKVVEFDSLLVIARNDLETKNIPYDPNGLVFFGTGDPTVGESVTSHHITKSQYVFNISREGPNIVWARSAAIICIFESWEHVARNAIAKYMNRERTKITRPVWGDLRNLRNACAHGDRKLRKQLEVFDFFDVGNVVDFSGEQFEIVTNCLLADCEEMALDIFGVYRKYPFKQTLI

Foldseek 3Di:
DDDDPLLVLLVVLLVLLVVLLVVLVVLLVVLVVVLVVVVPPPDPDDQQDKDWDFDDDPVDPPTDTDDIDGPVVSNQQSDLLHPVSQLSLLVSLLSSLCSVLPRRLVSLCVLVVHDSVVPDDQLSVQSVQQNVLSVDPVSFRQDDRDPDDPDDGGDHDGDRPVNSVVSSVVSQVVSQVCCCVRVVDRDHSDPPPPPD

Radius of gyration: 20.85 Å; Cα contacts (8 Å, |Δi|>4): 221; chains: 1; bounding box: 55×44×62 Å

Mean predicted aligned error: 5.6 Å

pLDDT: mean 90.51, std 11.36, range [35.47, 98.62]